Protein 4RCM (pdb70)

GO terms:
  GO:0005737 cytoplasm (C, IDA)
  GO:0003730 mRNA 3'-UTR binding (F, IDA)
  GO:1990247 N6-methyladenosine-containing RNA reader activity (F, IDA)
  GO:0043488 regulation of mRNA stability (P, IMP)

CATH classification: 3.10.590.10

Radius of gyration: 20.25 Å; Cα contacts (8 Å, |Δi|>4): 638; chains: 2; bounding box: 44×51×63 Å

B-factor: mean 19.72, std 9.47, range [2.0, 66.6]

Foldseek 3Di:
DAPWFFDPDDDADDLAWEWEAEDQDPQVVVVCAVQQKDWAAPVLLVLVQVSVVVDDDPHWYKYQYAYPPVRWRFFMKTFDFHFDPDDPLVSDDVSNRTDGMGGIHTNTGWTDDVVVQQPDFAVVVVRGTPSPDDHGHIHDPVSVVVVVVVRNDPDPPIHGPVDD/DWFADPDDDADPLAWEWEAEAQDPQQVVVCAVQQKDWDAPVLLVVVQVSVVPDDDPHWYKYFYAYPPVLWRFFMKTFDFHFDPPDDLVSDDVSVRTDGMGGIHTRTGFTDDPVVQQPLFAVVVVRGTPSPDDHGHIGDPVSVVVVSVVSNDDPGGGPVD

Organism: Saccharomyces cerevisiae (strain ATCC 204508 / S288c) (NCBI:txid559292)

Sequence (323 aa):
GSAAIIPPWLNIPENSRFFVIKSSSLKHVKRSFYNGIWSSTHHFGNKRLSEAYKKLNNSGAKVFLFFSINNTSGRFCGVAEMVSDLKMDLDTSIWEDEQKYGKAFKVRWVIVRDINNRSLKRFLIPSNEMKPITHSRDTQEIPYSSIGISSIINLFKTQDSDIFSFLDEAAAIIPPWLNIPEENSRFFVIKSSSLKHVKRSFYNGIWSSSTHFGNKRRLSEAYKKLNSGAKVFLFFSSINNTSGRFCGVAEMVSDLKMDLDTSIWEDEQKYGKAFKVRWVIVRDINNRSLKRFLIPSNEMMKPITHSRDTQEIPYSIGISSIINLFKTQDIFSFLD

Nearest PDB structures (foldseek):
  4rcm-assembly2_B  TM=1.006E+00  e=1.050E-35  Saccharomyces cerevisiae S288C
  4rcm-assembly1_A  TM=1.002E+00  e=7.332E-34  Saccharomyces cerevisiae S288C
  4u8t-assembly6_F  TM=9.703E-01  e=2.608E-24  Zygosaccharomyces rouxii CBS 732
  4u8t-assembly4_D  TM=9.132E-01  e=1.940E-25  Zygosaccharomyces rouxii CBS 732
  7ywb-assembly1_A  TM=9.480E-01  e=9.077E-17  Homo sapiens

InterPro domains:
  IPR007275 YTH domain [PF04146] (155-291)
  IPR007275 YTH domain [PS50882] (155-290)
  IPR007275 YTH domain [cd21134] (156-290)
  IPR045168 YTH domain containing protein [PTHR12357] (85-302)

Solvent-accessible surface area: 15025 Å² total

Secondary structure (P-SEA, 3-state):
cccbbbbcbbbbcccbbbbbbbbccaaaaaaaaaaccccccaaaaaaaaaaaaacccccccccccccccccccccccccccccccccccccccccccccbbbbbbbccbbbbbcccccccccccccccccccccccccccaaaaaaaaaaaacccccccccccc/cbbbbcbbbbcccbbbbbbbbccaaaaaaaaacccccccaaaaaaaaaaaaacccccccccccccccccccccccccccccccccccccccccccccbbbbbbbccccccccccccccccccccccccccccccccccaaaaaaaaaaaaccccccccc

Structure (mmCIF, N/CA/C/O backbone):
data_4RCM
#
_entry.id   4RCM
#
_cell.length_a   41.430
_cell.length_b   57.171
_cell.length_c   66.725
_cell.angle_alpha   90.00
_cell.angle_beta   103.08
_cell.angle_gamma   90.00
#
_symmetry.space_group_name_H-M   'P 1 21 1'
#
loop_
_entity.id
_entity.type
_entity.pdbx_description
1 polymer 'Methylated RNA-binding protein 1'
2 polymer "RNA (5'-R(*UP*G)-D(*(6MZ)P*CP*U)-3')"
3 non-polymer 'UNKNOWN ATOM OR ION'
4 water water
#
loop_
_atom_site.group_PDB
_atom_site.id
_atom_site.type_symbol
_atom_site.label_atom_id
_atom_site.label_alt_id
_atom_site.label_comp_id
_atom_site.label_asym_id
_atom_site.label_entity_id
_atom_site.label_seq_id
_atom_site.pdbx_PDB_ins_code
_atom_site.Cartn_x
_atom_site.Cartn_y
_atom_site.Cartn_z
_atom_site.occupancy
_atom_site.B_iso_or_equiv
_atom_site.auth_seq_id
_atom_site.auth_comp_id
_atom_site.auth_asym_id
_atom_site.auth_atom_id
_atom_site.pdbx_PDB_model_num
ATOM 1 N N . GLY A 1 1 ? -8.200 -56.812 45.528 1.00 39.21 140 GLY A N 1
ATOM 2 C CA . GLY A 1 1 ? -8.570 -56.115 46.806 1.00 37.56 140 GLY A CA 1
ATOM 3 C C . GLY A 1 1 ? -7.347 -55.649 47.592 1.00 34.68 140 GLY A C 1
ATOM 4 O O . GLY A 1 1 ? -6.785 -54.589 47.327 1.00 28.71 140 GLY A O 1
ATOM 5 N N . SER A 1 2 ? -6.925 -56.465 48.547 1.00 31.38 141 SER A N 1
ATOM 6 C CA . SER A 1 2 ? -5.857 -56.080 49.494 1.00 29.39 141 SER A CA 1
ATOM 7 C C . SER A 1 2 ? -4.464 -56.069 48.845 1.00 27.89 141 SER A C 1
ATOM 8 O O . SER A 1 2 ? -4.152 -56.921 47.994 1.00 23.13 141 SER A O 1
ATOM 11 N N . ALA A 1 3 ? -3.637 -55.106 49.259 1.00 22.78 142 ALA A N 1
ATOM 12 C CA . ALA A 1 3 ? -2.291 -55.004 48.781 1.00 22.21 142 ALA A CA 1
ATOM 13 C C . ALA A 1 3 ? -1.314 -55.648 49.770 1.00 18.69 142 ALA A C 1
ATOM 14 O O . ALA A 1 3 ? -0.138 -55.597 49.571 1.00 17.87 142 ALA A O 1
ATOM 16 N N . ALA A 1 4 ? -1.818 -56.242 50.830 1.00 16.38 143 ALA A N 1
ATOM 17 C CA . ALA A 1 4 ? -0.978 -56.809 51.868 1.00 16.80 143 ALA A CA 1
ATOM 18 C C . ALA A 1 4 ? -0.135 -57.973 51.326 1.00 15.40 143 ALA A C 1
ATOM 19 O O . ALA A 1 4 ? -0.538 -58.664 50.379 1.00 14.88 143 ALA A O 1
ATOM 21 N N . ILE A 1 5 ? 1.049 -58.195 51.898 1.00 14.90 144 ILE A N 1
ATOM 22 C CA . ILE A 1 5 ? 1.902 -59.308 51.440 1.00 13.62 144 ILE A CA 1
ATOM 23 C C . ILE A 1 5 ? 2.063 -60.307 52.575 1.00 14.51 144 ILE A C 1
ATOM 24 O O . ILE A 1 5 ? 2.558 -59.965 53.615 1.00 14.48 144 ILE A O 1
ATOM 29 N N . ILE A 1 6 ? 1.593 -61.524 52.367 1.00 13.74 145 ILE A N 1
ATOM 30 C CA . ILE A 1 6 ? 1.824 -62.632 53.270 1.00 14.62 145 ILE A CA 1
ATOM 31 C C . ILE A 1 6 ? 2.276 -63.806 52.423 1.00 15.40 145 ILE A C 1
ATOM 32 O O . ILE A 1 6 ? 1.569 -64.226 51.468 1.00 11.66 145 ILE A O 1
ATOM 37 N N . PRO A 1 7 ? 3.459 -64.329 52.707 1.00 14.33 146 PRO A N 1
ATOM 38 C CA . PRO A 1 7 ? 3.960 -65.387 51.849 1.00 15.90 146 PRO A CA 1
ATOM 39 C C . PRO A 1 7 ? 3.323 -66.734 52.190 1.00 16.92 146 PRO A C 1
ATOM 40 O O . PRO A 1 7 ? 2.910 -66.940 53.329 1.00 16.60 146 PRO A O 1
ATOM 44 N N . PRO A 1 8 ? 3.233 -67.630 51.196 1.00 21.44 147 PRO A N 1
ATOM 45 C CA . PRO A 1 8 ? 2.620 -68.917 51.414 1.00 21.71 147 PRO A CA 1
ATOM 46 C C . PRO A 1 8 ? 3.495 -69.833 52.267 1.00 22.48 147 PRO A C 1
ATOM 47 O O . PRO A 1 8 ? 2.963 -70.700 52.944 1.00 25.89 147 PRO A O 1
ATOM 51 N N . TRP A 1 9 ? 4.816 -69.620 52.257 1.00 19.39 148 TRP A N 1
ATOM 52 C CA . TRP A 1 9 ? 5.746 -70.405 53.071 1.00 17.22 148 TRP A CA 1
ATOM 53 C C . TRP A 1 9 ? 6.774 -69.467 53.707 1.00 16.17 148 TRP A C 1
ATOM 54 O O . TRP A 1 9 ? 7.300 -68.609 53.045 1.00 15.56 148 TRP A O 1
ATOM 65 N N . LEU A 1 10 ? 7.038 -69.641 54.996 1.00 14.61 149 LEU A N 1
ATOM 66 C CA . LEU A 1 10 ? 8.110 -68.934 55.684 1.00 14.15 149 LEU A CA 1
ATOM 67 C C . LEU A 1 10 ? 8.558 -69.817 56.834 1.00 13.36 149 LEU A C 1
ATOM 68 O O . LEU A 1 10 ? 7.767 -70.154 57.686 1.00 11.68 149 LEU A O 1
ATOM 73 N N . ASN A 1 11 ? 9.823 -70.241 56.816 1.00 11.92 150 ASN A N 1
ATOM 74 C CA . ASN A 1 11 ? 10.374 -71.097 57.833 1.00 12.36 150 ASN A CA 1
ATOM 75 C C . ASN A 1 11 ? 11.488 -70.390 58.512 1.00 12.43 150 ASN A C 1
ATOM 76 O O . ASN A 1 11 ? 12.359 -69.875 57.833 1.00 10.76 150 ASN A O 1
ATOM 81 N N . ILE A 1 12 ? 11.464 -70.376 59.851 1.00 13.07 151 ILE A N 1
ATOM 82 C CA . ILE A 1 12 ? 12.467 -69.714 60.644 1.00 13.25 151 ILE A CA 1
ATOM 83 C C . ILE A 1 12 ? 13.054 -70.723 61.637 1.00 14.20 151 ILE A C 1
ATOM 84 O O . ILE A 1 12 ? 12.413 -71.055 62.664 1.00 12.23 151 ILE A O 1
ATOM 89 N N . PRO A 1 13 ? 14.290 -71.201 61.345 1.00 14.82 152 PRO A N 1
ATOM 90 C CA . PRO A 1 13 ? 14.969 -72.224 62.113 1.00 14.08 152 PRO A CA 1
ATOM 91 C C . PRO A 1 13 ? 15.622 -71.797 63.413 1.00 14.84 152 PRO A C 1
ATOM 92 O O . PRO A 1 13 ? 15.787 -70.578 63.728 1.00 13.48 152 PRO A O 1
ATOM 96 N N . GLU A 1 14 ? 15.965 -72.839 64.158 1.00 13.55 153 GLU A N 1
ATOM 97 C CA . GLU A 1 14 ? 16.492 -72.747 65.483 1.00 15.78 153 GLU A CA 1
ATOM 98 C C . GLU A 1 14 ? 17.694 -71.844 65.366 1.00 13.84 153 GLU A C 1
ATOM 99 O O . GLU A 1 14 ? 18.358 -71.828 64.324 1.00 12.12 153 GLU A O 1
ATOM 105 N N . ASN A 1 15 ? 17.887 -71.042 66.400 1.00 13.59 154 ASN A N 1
ATOM 106 C CA . ASN A 1 15 ? 19.001 -70.113 66.527 1.00 14.46 154 ASN A CA 1
ATOM 107 C C . ASN A 1 15 ? 18.829 -68.830 65.715 1.00 13.14 154 ASN A C 1
ATOM 108 O O . ASN A 1 15 ? 19.700 -67.983 65.731 1.00 13.51 154 ASN A O 1
ATOM 113 N N . SER A 1 16 ? 17.714 -68.688 64.994 1.00 12.22 155 SER A N 1
ATOM 114 C CA . SER A 1 16 ? 17.345 -67.398 64.390 1.00 12.92 155 SER A CA 1
ATOM 115 C C . SER A 1 16 ? 17.041 -66.359 65.465 1.00 13.46 155 SER A C 1
ATOM 116 O O . SER A 1 16 ? 16.732 -66.736 66.579 1.00 14.44 155 SER A O 1
ATOM 119 N N . ARG A 1 17 ? 17.104 -65.066 65.095 1.00 12.74 156 ARG A N 1
ATOM 120 C CA . ARG A 1 17 ? 17.065 -63.958 66.042 1.00 11.91 156 ARG A CA 1
ATOM 121 C C . ARG A 1 17 ? 16.093 -62.893 65.580 1.00 11.99 156 ARG A C 1
ATOM 122 O O . ARG A 1 17 ? 15.918 -62.728 64.384 1.00 11.12 156 ARG A O 1
ATOM 130 N N . PHE A 1 18 ? 15.386 -62.281 66.542 1.00 11.07 157 PHE A N 1
ATOM 131 C CA . PHE A 1 18 ? 14.316 -61.301 66.277 1.00 10.48 157 PHE A CA 1
ATOM 132 C C . PHE A 1 18 ? 14.621 -60.002 67.000 1.00 10.38 157 PHE A C 1
ATOM 133 O O . PHE A 1 18 ? 14.869 -60.011 68.210 1.00 9.27 157 PHE A O 1
ATOM 141 N N . PHE A 1 19 ? 14.510 -58.884 66.283 1.00 9.87 158 PHE A N 1
ATOM 142 C CA . PHE A 1 19 ? 14.670 -57.553 66.869 1.00 11.11 158 PHE A CA 1
ATOM 143 C C . PHE A 1 19 ? 13.570 -56.650 66.422 1.00 11.18 158 PHE A C 1
ATOM 144 O O . PHE A 1 19 ? 13.062 -56.791 65.302 1.00 12.78 158 PHE A O 1
ATOM 152 N N . VAL A 1 20 ? 13.219 -55.695 67.275 1.00 12.95 159 VAL A N 1
ATOM 153 C CA . VAL A 1 20 ? 12.282 -54.641 66.896 1.00 12.43 159 VAL A CA 1
ATOM 154 C C . VAL A 1 20 ? 13.061 -53.528 66.195 1.00 13.26 159 VAL A C 1
ATOM 155 O O . VAL A 1 20 ? 14.189 -53.244 66.578 1.00 14.25 159 VAL A O 1
ATOM 159 N N . ILE A 1 21 ? 12.422 -52.895 65.201 1.00 12.18 160 ILE A N 1
ATOM 160 C CA . ILE A 1 21 ? 12.974 -51.668 64.525 1.00 12.95 160 ILE A CA 1
ATOM 161 C C . ILE A 1 21 ? 11.949 -50.577 64.795 1.00 12.50 160 ILE A C 1
ATOM 162 O O . ILE A 1 21 ? 10.749 -50.780 64.538 1.00 11.06 160 ILE A O 1
ATOM 167 N N . LYS A 1 22 ? 12.401 -49.439 65.355 1.00 12.53 161 LYS A N 1
ATOM 168 C CA . LYS A 1 22 ? 11.469 -48.292 65.564 1.00 14.73 161 LYS A CA 1
ATOM 169 C C . LYS A 1 22 ? 11.921 -47.218 64.603 1.00 13.91 161 LYS A C 1
ATOM 170 O O . LYS A 1 22 ? 13.107 -46.777 64.624 1.00 11.79 161 LYS A O 1
ATOM 176 N N . SER A 1 23 ? 11.038 -46.885 63.698 1.00 10.78 162 SER A N 1
ATOM 177 C CA . SER A 1 23 ? 11.301 -45.837 62.716 1.00 13.45 162 SER A CA 1
ATOM 178 C C . SER A 1 23 ? 10.614 -44.547 63.133 1.00 13.46 162 SER A C 1
ATOM 179 O O . SER A 1 23 ? 9.451 -44.577 63.607 1.00 15.89 162 SER A O 1
ATOM 182 N N . SER A 1 24 ? 11.299 -43.430 62.913 1.00 15.17 163 SER A N 1
ATOM 183 C CA . SER A 1 24 ? 10.717 -42.081 63.0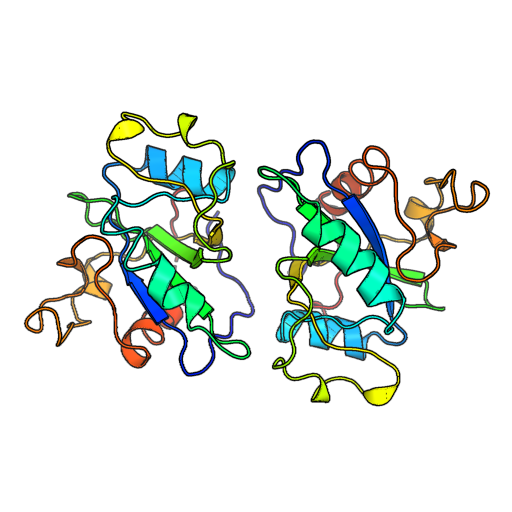83 1.00 15.33 163 SER A CA 1
ATOM 184 C C . SER A 1 24 ? 9.573 -41.709 62.104 1.00 14.76 163 SER A C 1
ATOM 185 O O . SER A 1 24 ? 8.822 -40.769 62.405 1.00 12.40 163 SER A O 1
ATOM 188 N N . SER A 1 25 ? 9.411 -42.448 60.980 1.00 12.81 164 SER A N 1
ATOM 189 C CA . SER A 1 25 ? 8.463 -42.092 59.942 1.00 14.12 164 SER A CA 1
ATOM 190 C C . SER A 1 25 ? 7.894 -43.264 59.120 1.00 14.88 164 SER A C 1
ATOM 191 O O . SER A 1 25 ? 8.592 -44.216 58.768 1.00 13.10 164 SER A O 1
ATOM 194 N N . LEU A 1 26 ? 6.617 -43.152 58.770 1.00 14.16 165 LEU A N 1
ATOM 195 C CA . LEU A 1 26 ? 6.053 -43.995 57.743 1.00 14.73 165 LEU A CA 1
ATOM 196 C C . LEU A 1 26 ? 6.858 -43.869 56.415 1.00 18.91 165 LEU A C 1
ATOM 197 O O . LEU A 1 26 ? 7.177 -44.906 55.785 1.00 18.72 165 LEU A O 1
ATOM 202 N N . LYS A 1 27 ? 7.248 -42.630 56.037 1.00 17.29 166 LYS A N 1
ATOM 203 C CA . LYS A 1 27 ? 8.168 -42.361 54.932 1.00 17.29 166 LYS A CA 1
ATOM 204 C C . LYS A 1 27 ? 9.342 -43.344 54.853 1.00 14.62 166 LYS A C 1
ATOM 205 O O . LYS A 1 27 ? 9.479 -44.012 53.844 1.00 12.11 166 LYS A O 1
ATOM 207 N N . HIS A 1 28 ? 10.194 -43.396 55.890 1.00 14.01 167 HIS A N 1
ATOM 208 C CA . HIS A 1 28 ? 11.355 -44.270 55.890 1.00 14.57 167 HIS A CA 1
ATOM 209 C C . HIS A 1 28 ? 11.014 -45.759 55.787 1.00 13.12 167 HIS A C 1
ATOM 210 O O . HIS A 1 28 ? 11.761 -46.471 55.183 1.00 11.02 167 HIS A O 1
ATOM 217 N N . VAL A 1 29 ? 9.899 -46.223 56.374 1.00 10.88 168 VAL A N 1
ATOM 218 C CA . VAL A 1 29 ? 9.500 -47.613 56.177 1.00 11.88 168 VAL A CA 1
ATOM 219 C C . VAL A 1 29 ? 9.220 -47.931 54.666 1.00 11.70 168 VAL A C 1
ATOM 220 O O . VAL A 1 29 ? 9.652 -48.987 54.115 1.00 9.21 168 VAL A O 1
ATOM 224 N N . LYS A 1 30 ? 8.430 -47.073 54.045 1.00 12.31 169 LYS A N 1
ATOM 225 C CA . LYS A 1 30 ? 8.108 -47.229 52.635 1.00 13.27 169 LYS A CA 1
ATOM 226 C C . LYS A 1 30 ? 9.344 -47.272 51.758 1.00 13.23 169 LYS A C 1
ATOM 227 O O . LYS A 1 30 ? 9.455 -48.149 50.864 1.00 11.61 169 LYS A O 1
ATOM 233 N N . ARG A 1 31 ? 10.259 -46.346 52.014 1.00 13.18 170 ARG A N 1
ATOM 234 C CA . ARG A 1 31 ? 11.499 -46.292 51.306 1.00 14.07 170 ARG A CA 1
ATOM 235 C C . ARG A 1 31 ? 12.350 -47.502 51.494 1.00 14.71 170 ARG A C 1
ATOM 236 O O . ARG A 1 31 ? 13.053 -47.883 50.566 1.00 15.87 170 ARG A O 1
ATOM 244 N N . SER A 1 32 ? 12.337 -48.081 52.701 1.00 14.31 171 SER A N 1
ATOM 245 C CA . SER A 1 32 ? 12.963 -49.363 52.966 1.00 12.19 171 SER A CA 1
ATOM 246 C C . SER A 1 32 ? 12.326 -50.454 52.118 1.00 10.28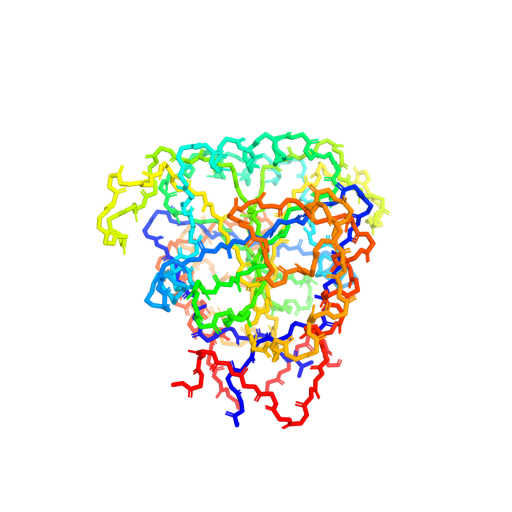 171 SER A C 1
ATOM 247 O O . SER A 1 32 ? 12.986 -51.305 51.569 1.00 10.00 171 SER A O 1
ATOM 250 N N . PHE A 1 33 ? 11.030 -50.431 52.009 1.00 10.27 172 PHE A N 1
ATOM 251 C CA . PHE A 1 33 ? 10.373 -51.461 51.261 1.00 10.41 172 PHE A CA 1
ATOM 252 C C . PHE A 1 33 ? 10.746 -51.422 49.786 1.00 10.66 172 PHE A C 1
ATOM 253 O O . PHE A 1 33 ? 10.995 -52.462 49.191 1.00 11.88 172 PHE A O 1
ATOM 261 N N . TYR A 1 34 ? 10.821 -50.232 49.200 1.00 12.16 173 TYR A N 1
ATOM 262 C CA . TYR A 1 34 ? 11.030 -50.089 47.740 1.00 11.83 173 TYR A CA 1
ATOM 263 C C . TYR A 1 34 ? 12.523 -50.176 47.375 1.00 12.49 173 TYR A C 1
ATOM 264 O O . TYR A 1 34 ? 12.846 -50.613 46.257 1.00 13.20 173 TYR A O 1
ATOM 273 N N . ASN A 1 35 ? 13.411 -49.824 48.301 1.00 10.33 174 ASN A N 1
ATOM 274 C CA . ASN A 1 35 ? 14.846 -49.931 48.041 1.00 10.62 174 ASN A CA 1
ATOM 275 C C . ASN A 1 35 ? 15.580 -51.167 48.592 1.00 10.43 174 ASN A C 1
ATOM 276 O O . ASN A 1 35 ? 16.782 -51.432 48.235 1.00 9.04 174 ASN A O 1
ATOM 281 N N . GLY A 1 36 ? 14.946 -51.843 49.534 1.00 8.65 175 GLY A N 1
ATOM 282 C CA . GLY A 1 36 ? 15.448 -53.043 50.109 1.00 8.51 175 GLY A CA 1
ATOM 283 C C . GLY A 1 36 ? 16.670 -52.830 50.988 1.00 9.44 175 GLY A C 1
ATOM 284 O O . GLY A 1 36 ? 17.525 -53.721 51.067 1.00 9.68 175 GLY A O 1
ATOM 285 N N . ILE A 1 37 ? 16.756 -51.668 51.657 1.00 8.88 176 ILE A N 1
ATOM 286 C CA . ILE A 1 37 ? 17.758 -51.468 52.678 1.00 8.64 176 ILE A CA 1
ATOM 287 C C . ILE A 1 37 ? 17.183 -50.872 53.960 1.00 9.26 176 ILE A C 1
ATOM 288 O O . ILE A 1 37 ? 16.038 -50.417 54.001 1.00 10.12 176 ILE A O 1
ATOM 293 N N . TRP A 1 38 ? 18.004 -50.925 55.010 1.00 8.92 177 TRP A N 1
ATOM 294 C CA . TRP A 1 38 ? 17.741 -50.246 56.255 1.00 10.14 177 TRP A CA 1
ATOM 295 C C . TRP A 1 38 ? 19.050 -49.822 56.880 1.00 11.38 177 TRP A C 1
ATOM 296 O O . TRP A 1 38 ? 20.124 -50.395 56.592 1.00 9.49 177 TRP A O 1
ATOM 307 N N . SER A 1 39 ? 18.969 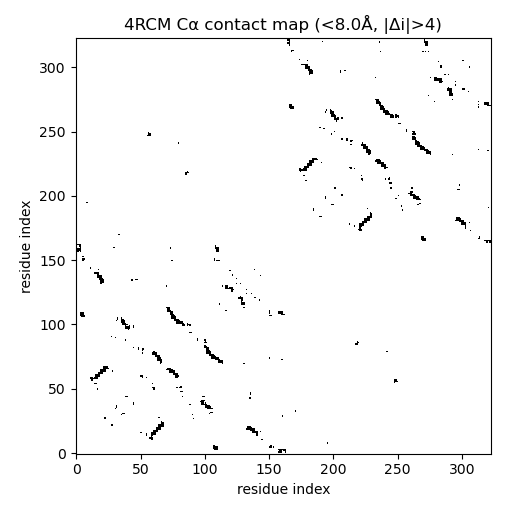-48.741 57.651 1.00 14.01 178 SER A N 1
ATOM 308 C CA . SER A 1 39 ? 20.089 -48.237 58.475 1.00 15.14 178 SER A CA 1
ATOM 309 C C . SER A 1 39 ? 19.516 -47.937 59.847 1.00 13.83 178 SER A C 1
ATOM 310 O O . SER A 1 39 ? 18.457 -47.274 59.955 1.00 14.37 178 SER A O 1
ATOM 313 N N . SER A 1 40 ? 20.171 -48.438 60.884 1.00 14.92 179 SER A N 1
ATOM 314 C CA . SER A 1 40 ? 19.857 -48.041 62.292 1.00 14.28 179 SER A CA 1
ATOM 315 C C . SER A 1 40 ? 20.877 -46.968 62.638 1.00 16.11 179 SER A C 1
ATOM 316 O O . SER A 1 40 ? 21.451 -46.380 61.733 1.00 13.52 179 SER A O 1
ATOM 319 N N . THR A 1 41 ? 21.061 -46.691 63.935 1.00 16.06 180 THR A N 1
ATOM 320 C CA . THR A 1 41 ? 22.099 -45.789 64.418 1.00 17.92 180 THR A CA 1
ATOM 321 C C . THR A 1 41 ? 23.391 -46.549 64.323 1.00 17.63 180 THR A C 1
ATOM 322 O O . THR A 1 41 ? 23.363 -47.749 64.029 1.00 15.67 180 THR A O 1
ATOM 326 N N . HIS A 1 42 ? 24.543 -45.894 64.501 1.00 18.48 181 HIS A N 1
ATOM 327 C CA A HIS A 1 42 ? 25.811 -46.627 64.561 0.50 19.66 181 HIS A CA 1
ATOM 328 C CA B HIS A 1 42 ? 25.816 -46.636 64.541 0.50 18.26 181 HIS A CA 1
ATOM 329 C C . HIS A 1 42 ? 25.704 -47.789 65.562 1.00 17.72 181 HIS A C 1
ATOM 330 O O . HIS A 1 42 ? 26.127 -48.922 65.295 1.00 15.96 181 HIS A O 1
ATOM 343 N N . PHE A 1 43 ? 25.120 -47.503 66.723 1.00 18.43 182 PHE A N 1
ATOM 344 C CA . PHE A 1 43 ? 25.029 -48.489 67.802 1.00 19.05 182 PHE A CA 1
ATOM 345 C C . PHE A 1 43 ? 24.009 -49.575 67.533 1.00 18.62 182 PHE A C 1
ATOM 346 O O . PHE A 1 43 ? 24.261 -50.746 67.828 1.00 17.06 182 PHE A O 1
ATOM 354 N N . GLY A 1 44 ? 22.842 -49.205 67.026 1.00 18.00 183 GLY A N 1
ATOM 355 C CA . GLY A 1 44 ? 21.868 -50.233 66.586 1.00 18.86 183 GLY A CA 1
ATOM 356 C C . GLY A 1 44 ? 22.463 -51.158 65.501 1.00 18.72 183 GLY A C 1
ATOM 357 O O . GLY A 1 44 ? 22.303 -52.374 65.557 1.00 18.64 183 GLY A O 1
ATOM 358 N N . ASN A 1 45 ? 23.152 -50.572 64.519 1.00 18.97 184 ASN A N 1
ATOM 359 C CA . ASN A 1 45 ? 23.780 -51.321 63.440 1.00 18.40 184 ASN A CA 1
ATOM 360 C C . ASN A 1 45 ? 24.825 -52.306 63.951 1.00 20.20 184 ASN A C 1
ATOM 361 O O . ASN A 1 45 ? 24.941 -53.429 63.442 1.00 17.97 184 ASN A O 1
ATOM 366 N N . LYS A 1 46 ? 25.618 -51.862 64.919 1.00 16.69 185 LYS A N 1
ATOM 367 C CA . LYS A 1 46 ? 26.566 -52.753 65.604 1.00 17.53 185 LYS A CA 1
ATOM 368 C C . LYS A 1 46 ? 25.908 -53.945 66.289 1.00 15.79 185 LYS A C 1
ATOM 369 O O . LYS A 1 46 ? 26.342 -55.074 66.128 1.00 17.08 185 LYS A O 1
ATOM 371 N N . ARG A 1 47 ? 24.839 -53.712 67.043 1.00 15.58 186 ARG A N 1
ATOM 372 C CA . ARG A 1 47 ? 24.086 -54.818 67.596 1.00 17.40 186 ARG A CA 1
ATOM 373 C C . ARG A 1 47 ? 23.578 -55.802 66.497 1.00 15.60 186 ARG A C 1
ATOM 374 O O . ARG A 1 47 ? 23.797 -56.984 66.601 1.00 15.90 186 ARG A O 1
ATOM 382 N N . LEU A 1 48 ? 22.919 -55.293 65.449 1.00 14.23 187 LEU A N 1
ATOM 383 C CA . LEU A 1 48 ? 22.402 -56.108 64.384 1.00 14.90 187 LEU A CA 1
ATOM 384 C C . LEU A 1 48 ? 23.496 -56.825 63.595 1.00 15.16 187 LEU A C 1
ATOM 385 O O . LEU A 1 48 ? 23.362 -57.997 63.263 1.00 16.70 187 LEU A O 1
ATOM 390 N N . SER A 1 49 ? 24.565 -56.122 63.304 1.00 15.05 188 SER A N 1
ATOM 391 C CA . SER A 1 49 ? 25.690 -56.691 62.592 1.00 15.08 188 SER A CA 1
ATOM 392 C C . SER A 1 49 ? 26.355 -57.823 63.372 1.00 17.01 188 SER A C 1
ATOM 393 O O . SER A 1 49 ? 26.724 -58.824 62.808 1.00 18.91 188 SER A O 1
ATOM 396 N N . GLU A 1 50 ? 26.503 -57.672 64.671 1.00 17.54 189 GLU A N 1
ATOM 397 C CA . GLU A 1 50 ? 27.118 -58.726 65.476 1.00 20.43 189 GLU A CA 1
ATOM 398 C C . GLU A 1 50 ? 26.225 -59.960 65.486 1.00 18.13 189 GLU A C 1
ATOM 399 O O . GLU A 1 50 ? 26.688 -61.060 65.371 1.00 18.27 189 GLU A O 1
ATOM 402 N N . ALA A 1 51 ? 24.919 -59.771 65.612 1.00 18.63 190 ALA A N 1
ATOM 403 C CA . ALA A 1 51 ? 23.999 -60.884 65.481 1.00 17.30 190 ALA A CA 1
ATOM 404 C C . ALA A 1 51 ? 24.074 -61.593 64.121 1.00 16.74 190 ALA A C 1
ATOM 405 O O . ALA A 1 51 ? 24.046 -62.827 64.055 1.00 17.49 190 ALA A O 1
ATOM 407 N N . TYR A 1 52 ? 24.069 -60.830 63.039 1.00 16.06 191 TYR A N 1
ATOM 408 C CA . TYR A 1 52 ? 24.123 -61.382 61.684 1.00 14.96 191 TYR A CA 1
ATOM 409 C C . TYR A 1 52 ? 25.409 -62.217 61.425 1.00 18.05 191 TYR A C 1
ATOM 410 O O . TYR A 1 52 ? 25.375 -63.346 60.891 1.00 19.20 191 TYR A O 1
ATOM 419 N N . LYS A 1 53 ? 26.525 -61.629 61.805 1.00 19.96 192 LYS A N 1
ATOM 420 C CA . LYS A 1 53 ? 27.843 -62.251 61.688 1.00 22.14 192 LYS A CA 1
ATOM 421 C C . LYS A 1 53 ? 27.923 -63.644 62.285 1.00 22.20 192 LYS A C 1
ATOM 422 O O . LYS A 1 53 ? 28.603 -64.495 61.767 1.00 22.28 192 LYS A O 1
ATOM 426 N N . LYS A 1 54 ? 27.282 -63.836 63.427 1.00 22.40 193 LYS A N 1
ATOM 427 C CA . LYS A 1 54 ? 27.434 -65.053 64.206 1.00 24.98 193 LYS A CA 1
ATOM 428 C C . LYS A 1 54 ? 26.420 -66.130 63.773 1.00 27.42 193 LYS A C 1
ATOM 429 O O . LYS A 1 54 ? 26.448 -67.248 64.287 1.00 27.25 193 LYS A O 1
ATOM 433 N N . LEU A 1 55 ? 25.510 -65.781 62.857 1.00 27.12 194 LEU A N 1
ATOM 434 C CA . LEU A 1 55 ? 24.586 -66.769 62.260 1.00 24.70 194 LEU A CA 1
ATOM 435 C C . LEU A 1 55 ? 25.369 -67.923 61.636 1.00 25.31 194 LEU A C 1
ATOM 436 O O . LEU A 1 55 ? 26.401 -67.722 60.952 1.00 22.01 194 LEU A O 1
ATOM 441 N N . ASN A 1 56 ? 24.870 -69.127 61.891 1.00 28.68 195 ASN A N 1
ATOM 442 C CA A ASN A 1 56 ? 25.474 -70.352 61.348 0.50 29.25 195 ASN A CA 1
ATOM 443 C CA B ASN A 1 56 ? 25.461 -70.379 61.397 0.50 29.26 195 ASN A CA 1
ATOM 444 C C . ASN A 1 56 ? 24.371 -71.175 60.702 1.00 29.31 195 ASN A C 1
ATOM 445 O O . ASN A 1 56 ? 23.204 -71.100 61.103 1.00 28.91 195 ASN A O 1
ATOM 454 N N . SER A 1 57 ? 24.754 -71.938 59.685 1.00 30.47 196 SER A N 1
ATOM 455 C CA . SER A 1 57 ? 23.866 -72.873 58.986 1.00 32.61 196 SER A CA 1
ATOM 456 C C . SER A 1 57 ? 22.781 -72.052 58.266 1.00 29.17 196 SER A C 1
ATOM 457 O O . SER A 1 57 ? 23.112 -71.147 57.496 1.00 33.75 196 SER A O 1
ATOM 460 N N . GLY A 1 58 ? 21.510 -72.339 58.499 1.00 25.77 197 GLY A N 1
ATOM 461 C CA . GLY A 1 58 ? 20.460 -71.557 57.885 1.00 22.81 197 GLY A CA 1
ATOM 462 C C . GLY A 1 58 ? 19.715 -70.681 58.891 1.00 21.28 197 GLY A C 1
ATOM 463 O O . GLY A 1 58 ? 18.532 -70.448 58.736 1.00 19.77 197 GLY A O 1
ATOM 464 N N . ALA A 1 59 ? 20.389 -70.230 59.939 1.00 16.41 198 ALA A N 1
ATOM 465 C CA . ALA A 1 59 ? 19.750 -69.340 60.917 1.00 15.27 198 ALA A CA 1
ATOM 466 C C . ALA A 1 59 ? 19.573 -67.965 60.279 1.00 15.02 198 ALA A C 1
ATOM 467 O O . ALA A 1 59 ? 20.399 -67.547 59.431 1.00 14.21 198 ALA A O 1
ATOM 469 N N . LYS A 1 60 ? 18.505 -67.278 60.675 1.00 12.13 199 LYS A N 1
ATOM 470 C CA . LYS A 1 60 ? 18.123 -65.966 60.104 1.00 12.69 199 LYS A CA 1
ATOM 471 C C . LYS A 1 60 ? 17.979 -64.835 61.165 1.00 12.17 199 LYS A C 1
ATOM 472 O O . LYS A 1 60 ? 17.848 -65.127 62.345 1.00 11.20 199 LYS A O 1
ATOM 478 N N . VAL A 1 61 ? 18.036 -63.560 60.709 1.00 12.56 200 VAL A N 1
ATOM 479 C CA . VAL A 1 61 ? 17.635 -62.364 61.504 1.00 11.43 200 VAL A CA 1
ATOM 480 C C . VAL A 1 61 ? 16.369 -61.737 60.887 1.00 11.20 200 VAL A C 1
ATOM 481 O O . VAL A 1 61 ? 16.342 -61.402 59.671 1.00 10.52 200 VAL A O 1
ATOM 485 N N . PHE A 1 62 ? 15.335 -61.629 61.713 1.00 9.50 201 PHE A N 1
ATOM 486 C CA . PHE A 1 62 ? 14.121 -60.899 61.356 1.00 10.11 201 PHE A CA 1
ATOM 487 C C . PHE A 1 62 ? 13.935 -59.640 62.186 1.00 8.15 201 PHE A C 1
ATOM 488 O O . PHE A 1 62 ? 14.338 -59.591 63.388 1.00 7.26 201 PHE A O 1
ATOM 496 N N . LEU A 1 63 ? 13.276 -58.659 61.550 1.00 7.97 202 LEU A N 1
ATOM 497 C CA . LEU A 1 63 ? 13.054 -57.307 62.096 1.00 7.02 202 LEU A CA 1
ATOM 498 C C . LEU A 1 63 ? 11.607 -57.003 62.096 1.00 7.24 202 LEU A C 1
ATOM 499 O O . LEU A 1 63 ? 11.023 -56.975 61.016 1.00 6.65 202 LEU A O 1
ATOM 504 N N . PHE A 1 64 ? 11.037 -56.792 63.269 1.00 6.90 203 PHE A N 1
ATOM 505 C CA . PHE A 1 64 ? 9.653 -56.309 63.348 1.00 8.20 203 PHE A CA 1
ATOM 506 C C . PHE A 1 64 ? 9.682 -54.770 63.233 1.00 8.15 203 PHE A C 1
ATOM 507 O O . PHE A 1 64 ? 10.100 -54.062 64.164 1.00 9.10 203 PHE A O 1
ATOM 515 N N . PHE A 1 65 ? 9.264 -54.256 62.095 1.00 9.03 204 PHE A N 1
ATOM 516 C CA . PHE A 1 65 ? 9.141 -52.800 61.914 1.00 9.62 204 PHE A CA 1
ATOM 517 C C . PHE A 1 65 ? 7.962 -52.119 62.602 1.00 11.55 204 PHE A C 1
ATOM 518 O O . PHE A 1 65 ? 6.785 -52.418 62.357 1.00 10.56 204 PHE A O 1
ATOM 526 N N . SER A 1 66 ? 8.303 -51.111 63.381 1.00 12.82 205 SER A N 1
ATOM 527 C CA . SER A 1 66 ? 7.299 -50.357 64.082 1.00 15.12 205 SER A CA 1
ATOM 528 C C . SER A 1 66 ? 7.578 -48.846 63.919 1.00 15.33 205 SER A C 1
ATOM 529 O O . SER A 1 66 ? 8.733 -48.438 63.775 1.00 12.78 205 SER A O 1
ATOM 532 N N . ILE A 1 67 ? 6.529 -48.027 63.937 1.00 13.33 206 ILE A N 1
ATOM 533 C CA . ILE A 1 67 ? 6.678 -46.538 63.888 1.00 13.64 206 ILE A CA 1
ATOM 534 C C . ILE A 1 67 ? 6.416 -45.945 65.293 1.00 13.83 206 ILE A C 1
ATOM 535 O O . ILE A 1 67 ? 5.316 -46.158 65.904 1.00 15.66 206 ILE A O 1
ATOM 540 N N . ASN A 1 68 ? 7.388 -45.198 65.783 1.00 13.03 207 ASN A N 1
ATOM 541 C CA A ASN A 1 68 ? 7.267 -44.525 67.072 0.50 12.17 207 ASN A CA 1
ATOM 542 C CA B ASN A 1 68 ? 7.290 -44.488 67.055 0.50 13.34 207 ASN A CA 1
ATOM 543 C C . ASN A 1 68 ? 6.026 -43.628 67.138 1.00 13.31 207 ASN A C 1
ATOM 544 O O . ASN A 1 68 ? 5.531 -43.112 66.098 1.00 10.60 207 ASN A O 1
ATOM 553 N N . THR A 1 69 ? 5.481 -43.516 68.364 1.00 12.04 208 THR A N 1
ATOM 554 C CA . THR A 1 69 ? 4.340 -42.693 68.708 1.00 10.85 208 THR A CA 1
ATOM 555 C C . THR A 1 69 ? 3.016 -43.192 68.183 1.00 12.58 208 THR A C 1
ATOM 556 O O . THR A 1 69 ? 2.086 -43.294 68.959 1.00 13.30 208 THR A O 1
ATOM 560 N N . SER A 1 70 ? 2.891 -43.456 66.879 1.00 12.56 209 SER A N 1
ATOM 561 C CA . SER A 1 70 ? 1.699 -44.163 66.379 1.00 13.70 209 SER A CA 1
ATOM 562 C C . SER A 1 70 ? 1.651 -45.583 66.980 1.00 13.70 209 SER A C 1
ATOM 563 O O . SER A 1 70 ? 0.607 -46.110 67.224 1.00 12.36 209 SER A O 1
ATOM 566 N N . GLY A 1 71 ? 2.824 -46.187 67.148 1.00 13.37 210 GLY A N 1
ATOM 567 C CA . GLY A 1 71 ? 2.936 -47.580 67.552 1.00 14.42 210 GLY A CA 1
ATOM 568 C C . GLY A 1 71 ? 2.404 -48.509 66.493 1.00 14.89 210 GLY A C 1
ATOM 569 O O . GLY A 1 71 ? 1.939 -49.608 66.799 1.00 14.78 210 GLY A O 1
ATOM 570 N N . ARG A 1 72 ? 2.450 -48.078 65.235 1.00 15.34 211 ARG A N 1
ATOM 571 C CA . ARG A 1 72 ? 2.037 -48.931 64.155 1.00 16.30 211 ARG A CA 1
ATOM 572 C C . ARG A 1 72 ? 3.072 -50.037 63.956 1.00 16.68 211 ARG A C 1
ATOM 573 O O . ARG A 1 72 ? 4.256 -49.742 63.774 1.00 20.55 211 ARG A O 1
ATOM 581 N N . PHE A 1 73 ? 2.666 -51.299 64.032 1.00 15.38 212 PHE A N 1
ATOM 582 C CA . PHE A 1 73 ? 3.581 -52.408 63.694 1.00 17.16 212 PHE A CA 1
ATOM 583 C C . PHE A 1 73 ? 3.189 -52.735 62.292 1.00 17.55 212 PHE A C 1
ATOM 584 O O . PHE A 1 73 ? 2.069 -53.163 62.089 1.00 15.75 212 PHE A O 1
ATOM 592 N N . CYS A 1 74 ? 4.070 -52.477 61.317 1.00 13.70 213 CYS A N 1
ATOM 593 C CA . CYS A 1 74 ? 3.634 -52.551 59.916 1.00 13.99 213 CYS A CA 1
ATOM 594 C C . CYS A 1 74 ? 4.254 -53.640 58.952 1.00 10.88 213 CYS A C 1
ATOM 595 O O . CYS A 1 74 ? 3.898 -53.705 57.776 1.00 8.93 213 CYS A O 1
ATOM 598 N N . GLY A 1 75 ? 5.126 -54.496 59.465 1.00 8.89 214 GLY A N 1
ATOM 599 C CA . GLY A 1 75 ? 5.500 -55.694 58.725 1.00 7.73 214 GLY A CA 1
ATOM 600 C C . GLY A 1 75 ? 6.825 -56.239 59.213 1.00 6.89 214 GLY A C 1
ATOM 601 O O . GLY A 1 75 ? 7.333 -55.808 60.228 1.00 5.93 214 GLY A O 1
ATOM 602 N N . VAL A 1 76 ? 7.309 -57.241 58.500 1.00 6.58 215 VAL A N 1
ATOM 603 C CA . VAL A 1 76 ? 8.519 -57.998 58.950 1.00 6.06 215 VAL A CA 1
ATOM 604 C C . VAL A 1 76 ? 9.506 -58.054 57.816 1.00 5.75 215 VAL A C 1
ATOM 605 O O . VAL A 1 76 ? 9.163 -58.383 56.725 1.00 5.14 215 VAL A O 1
ATOM 609 N N . ALA A 1 77 ? 10.772 -57.782 58.090 1.00 6.50 216 ALA A N 1
ATOM 610 C CA . ALA A 1 77 ? 11.784 -57.904 57.075 1.00 7.08 216 ALA A CA 1
ATOM 611 C C . ALA A 1 77 ? 12.891 -58.787 57.611 1.00 7.42 216 ALA A C 1
ATOM 612 O O . ALA A 1 77 ? 13.105 -58.884 58.861 1.00 6.53 216 ALA A O 1
ATOM 614 N N . GLU A 1 78 ? 13.554 -59.446 56.679 1.00 7.17 217 GLU A N 1
ATOM 615 C CA . GLU A 1 78 ? 14.692 -60.278 57.023 1.00 8.40 217 GLU A CA 1
ATOM 616 C C . GLU A 1 78 ? 15.882 -59.474 56.675 1.00 7.96 217 GLU A C 1
ATOM 617 O O . GLU A 1 78 ? 15.878 -58.857 55.607 1.00 7.41 217 GLU A O 1
ATOM 623 N N . MET A 1 79 ? 16.906 -59.491 57.553 1.00 8.89 218 MET A N 1
ATOM 624 C CA . MET A 1 79 ? 18.230 -58.940 57.285 1.00 10.03 218 MET A CA 1
ATOM 625 C C . MET A 1 79 ? 19.032 -59.943 56.440 1.00 10.87 218 MET A C 1
ATOM 626 O O . MET A 1 79 ? 19.234 -61.099 56.853 1.00 10.89 218 MET A O 1
ATOM 631 N N . VAL A 1 80 ? 19.491 -59.522 55.262 1.00 10.78 219 VAL A N 1
ATOM 632 C CA . VAL A 1 80 ? 20.039 -60.461 54.293 1.00 11.39 219 VAL A CA 1
ATOM 633 C C . VAL A 1 80 ? 21.441 -60.058 53.860 1.00 11.49 219 VAL A C 1
ATOM 634 O O . VAL A 1 80 ? 21.981 -60.593 52.911 1.00 14.27 219 VAL A O 1
ATOM 638 N N . SER A 1 81 ? 22.025 -59.114 54.562 1.00 11.54 220 SER A N 1
ATOM 639 C CA . SER A 1 81 ? 23.451 -58.796 54.412 1.00 11.55 220 SER A CA 1
ATOM 640 C C . SER A 1 81 ? 23.947 -58.131 55.685 1.00 13.50 220 SER A C 1
ATOM 641 O O . SER A 1 81 ? 23.134 -57.677 56.542 1.00 12.67 220 SER A O 1
ATOM 644 N N . ASP A 1 82 ? 25.271 -58.049 55.805 1.00 12.91 221 ASP A N 1
ATOM 645 C CA . ASP A 1 82 ? 25.899 -57.228 56.814 1.00 14.69 221 ASP A CA 1
ATOM 646 C C . ASP A 1 82 ? 26.011 -55.769 56.304 1.00 14.71 221 ASP A C 1
ATOM 647 O O . ASP A 1 82 ? 25.509 -55.424 55.210 1.00 13.79 221 ASP A O 1
ATOM 652 N N . LEU A 1 83 ? 26.671 -54.925 57.105 1.00 14.61 222 LEU A N 1
ATOM 653 C CA . LEU A 1 83 ? 26.734 -53.486 56.896 1.00 15.64 222 LEU A CA 1
ATOM 654 C C . LEU A 1 83 ? 27.572 -53.276 55.666 1.00 19.17 222 LEU A C 1
ATOM 655 O O . LEU A 1 83 ? 28.604 -53.943 55.522 1.00 21.03 222 LEU A O 1
ATOM 660 N N . LYS A 1 84 ? 27.136 -52.378 54.785 1.00 22.56 223 LYS A N 1
ATOM 661 C CA . LYS A 1 84 ? 27.849 -52.118 53.524 1.00 23.89 223 LYS A CA 1
ATOM 662 C C . LYS A 1 84 ? 28.353 -50.694 53.443 1.00 24.16 223 LYS A C 1
ATOM 663 O O . LYS A 1 84 ? 27.713 -49.776 53.915 1.00 26.19 223 LYS A O 1
ATOM 669 N N . MET A 1 85 ? 29.507 -50.511 52.816 1.00 27.02 224 MET A N 1
ATOM 670 C CA . MET A 1 85 ? 30.041 -49.173 52.671 1.00 29.38 224 MET A CA 1
ATOM 671 C C . MET A 1 85 ? 29.331 -48.433 51.539 1.00 30.17 224 MET A C 1
ATOM 672 O O . MET A 1 85 ? 29.237 -47.202 51.594 1.00 28.89 224 MET A O 1
ATOM 674 N N . ASP A 1 86 ? 28.806 -49.166 50.533 1.00 26.90 225 ASP A N 1
ATOM 675 C CA . ASP A 1 86 ? 28.454 -48.558 49.227 1.00 24.14 225 ASP A CA 1
ATOM 676 C C . ASP A 1 86 ? 26.970 -48.585 48.801 1.00 25.63 225 ASP A C 1
ATOM 677 O O . ASP A 1 86 ? 26.669 -48.452 47.612 1.00 25.85 225 ASP A O 1
ATOM 682 N N . LEU A 1 87 ? 26.046 -48.745 49.757 1.00 24.48 226 LEU A N 1
ATOM 683 C CA . LEU A 1 87 ? 24.592 -48.618 49.467 1.00 23.81 226 LEU A CA 1
ATOM 684 C C . LEU A 1 87 ? 24.139 -47.155 49.535 1.00 22.39 226 LEU A C 1
ATOM 685 O O . LEU A 1 87 ? 24.765 -46.364 50.197 1.00 30.65 226 LEU A O 1
ATOM 690 N N . ASP A 1 88 ? 23.028 -46.819 48.877 1.00 25.52 227 ASP A N 1
ATOM 691 C CA . ASP A 1 88 ? 22.529 -45.409 48.772 1.00 27.70 227 ASP A CA 1
ATOM 692 C C . ASP A 1 88 ? 21.768 -44.937 50.034 1.00 22.43 227 ASP A C 1
ATOM 693 O O . ASP A 1 88 ? 20.520 -44.914 50.074 1.00 19.28 227 ASP A O 1
ATOM 698 N N . THR A 1 89 ? 22.535 -44.554 51.062 1.00 20.71 228 THR A N 1
ATOM 699 C CA . THR A 1 89 ? 21.950 -43.982 52.282 1.00 21.38 228 THR A CA 1
ATOM 700 C C . THR A 1 89 ? 21.347 -42.557 52.105 1.00 24.32 228 THR A C 1
ATOM 701 O O . THR A 1 89 ? 20.844 -41.959 53.073 1.00 23.18 228 THR A O 1
ATOM 705 N N . SER A 1 90 ? 21.320 -42.041 50.865 1.00 22.55 229 SER A N 1
ATOM 706 C CA . SER A 1 90 ? 20.785 -40.704 50.588 1.00 23.26 229 SER A CA 1
ATOM 707 C C . SER A 1 90 ? 19.261 -40.696 50.669 1.00 23.39 229 SER A C 1
ATOM 708 O O . SER A 1 90 ? 18.687 -39.642 50.820 1.00 25.47 229 SER A O 1
ATOM 711 N N . ILE A 1 91 ? 18.611 -41.869 50.591 1.00 20.02 230 ILE A N 1
ATOM 712 C CA . ILE A 1 91 ? 17.140 -41.966 50.713 1.00 20.19 230 ILE A CA 1
ATOM 713 C C . ILE A 1 91 ? 16.642 -41.598 52.120 1.00 19.00 230 ILE A C 1
ATOM 714 O O . ILE A 1 91 ? 15.416 -41.431 52.350 1.00 22.95 230 ILE A O 1
ATOM 719 N N . TRP A 1 92 ? 17.555 -41.535 53.078 1.00 18.33 231 TRP A N 1
ATOM 720 C CA . TRP A 1 92 ? 17.181 -41.138 54.444 1.00 20.11 231 TRP A CA 1
ATOM 721 C C . TRP A 1 92 ? 17.274 -39.603 54.586 1.00 22.66 231 TRP A C 1
ATOM 722 O O . TRP A 1 92 ? 18.314 -39.010 54.315 1.00 23.21 231 TRP A O 1
ATOM 733 N N . GLU A 1 93 ? 16.177 -38.999 55.006 1.00 27.08 232 GLU A N 1
ATOM 734 C CA . GLU A 1 93 ? 16.173 -37.643 55.583 1.00 30.67 232 GLU A CA 1
ATOM 735 C C . GLU A 1 93 ? 17.090 -37.636 56.812 1.00 33.71 232 GLU A C 1
ATOM 736 O O . GLU A 1 93 ? 17.065 -38.570 57.638 1.00 36.04 232 GLU A O 1
ATOM 742 N N . ASP A 1 94 ? 17.900 -36.585 56.931 1.00 34.59 233 ASP A N 1
ATOM 743 C CA . ASP A 1 94 ? 18.870 -36.433 58.039 1.00 31.96 233 ASP A CA 1
ATOM 744 C C . ASP A 1 94 ? 19.810 -37.634 58.119 1.00 30.85 233 ASP A C 1
ATOM 745 O O . ASP A 1 94 ? 20.016 -38.199 59.188 1.00 30.52 233 ASP A O 1
ATOM 747 N N . GLU A 1 95 ? 20.373 -37.997 56.976 1.00 30.73 234 GLU A N 1
ATOM 748 C CA . GLU A 1 95 ? 21.195 -39.217 56.817 1.00 36.19 234 GLU A CA 1
ATOM 749 C C . GLU A 1 95 ? 22.304 -39.435 57.861 1.00 34.25 234 GLU A C 1
ATOM 750 O O . GLU A 1 95 ? 22.521 -40.570 58.281 1.00 32.11 234 GLU A O 1
ATOM 756 N N . GLN A 1 96 ? 22.989 -38.365 58.272 1.00 31.97 235 GLN A N 1
ATOM 757 C CA . GLN A 1 96 ? 24.137 -38.466 59.224 1.00 33.86 235 GLN A CA 1
ATOM 758 C C . GLN A 1 96 ? 23.765 -38.941 60.655 1.00 31.91 235 GLN A C 1
ATOM 759 O O . GLN A 1 96 ? 24.642 -39.310 61.454 1.00 26.75 235 GLN A O 1
ATOM 761 N N . LYS A 1 97 ? 22.468 -38.926 60.966 1.00 31.81 236 LYS A N 1
ATOM 762 C CA . LYS A 1 97 ? 21.933 -39.512 62.205 1.00 35.14 236 LYS A CA 1
ATOM 763 C C . LYS A 1 97 ? 22.084 -41.061 62.282 1.00 36.41 236 LYS A C 1
ATOM 764 O O . LYS A 1 97 ? 22.077 -41.652 63.395 1.00 34.33 236 LYS A O 1
ATOM 768 N N . TYR A 1 98 ? 22.159 -41.698 61.098 1.00 32.24 237 TYR A N 1
ATOM 769 C CA . TYR A 1 98 ? 22.143 -43.170 60.939 1.00 27.81 237 TYR A CA 1
ATOM 770 C C . TYR A 1 98 ? 23.495 -43.594 60.391 1.00 30.03 237 TYR A C 1
ATOM 771 O O . TYR A 1 98 ? 24.262 -42.738 59.917 1.00 26.06 237 TYR A O 1
ATOM 780 N N . GLY A 1 99 ? 23.808 -44.889 60.483 1.00 29.26 238 GLY A N 1
ATOM 781 C CA . GLY A 1 99 ? 25.065 -45.424 59.920 1.00 31.44 238 GLY A CA 1
ATOM 782 C C . GLY A 1 99 ? 24.920 -46.036 58.520 1.00 29.85 238 GLY A C 1
ATOM 783 O O . GLY A 1 99 ? 23.895 -45.846 57.834 1.00 28.74 238 GLY A O 1
ATOM 784 N N . LYS A 1 100 ? 25.950 -46.794 58.131 1.00 29.32 239 LYS A N 1
ATOM 785 C CA . LYS A 1 100 ? 25.968 -47.618 56.921 1.00 24.59 239 LYS A CA 1
ATOM 786 C C . LYS A 1 100 ? 24.650 -48.416 56.716 1.00 23.16 239 LYS A C 1
ATOM 787 O O . LYS A 1 100 ? 24.013 -48.842 57.692 1.00 27.54 239 LYS A O 1
ATOM 791 N N . ALA A 1 101 ? 24.222 -48.657 55.494 1.00 17.32 240 ALA A N 1
ATOM 792 C CA . ALA A 1 101 ? 23.010 -49.478 55.363 1.00 15.73 240 ALA A CA 1
ATOM 793 C C . ALA A 1 101 ? 23.333 -50.992 55.293 1.00 14.23 240 ALA A C 1
ATOM 794 O O . ALA A 1 101 ? 24.453 -51.405 55.042 1.00 11.49 240 ALA A O 1
ATOM 796 N N . PHE A 1 102 ? 22.318 -51.818 55.515 1.00 11.17 241 PHE A N 1
ATOM 797 C CA . PHE A 1 102 ? 22.427 -53.218 55.215 1.00 10.68 241 PHE A CA 1
ATOM 798 C C . PHE A 1 102 ? 21.190 -53.638 54.406 1.00 10.84 241 PHE A C 1
ATOM 799 O O . PHE A 1 102 ? 20.171 -52.948 54.462 1.00 11.41 241 PHE A O 1
ATOM 807 N N . LYS A 1 103 ? 21.255 -54.769 53.695 1.00 11.62 242 LYS A N 1
ATOM 808 C CA . LYS A 1 103 ? 20.098 -55.184 52.847 1.00 11.54 242 LYS A CA 1
ATOM 809 C C . LYS A 1 103 ? 19.028 -55.877 53.661 1.00 10.76 242 LYS A C 1
ATOM 810 O O . LYS A 1 103 ? 19.324 -56.636 54.619 1.00 9.60 242 LYS A O 1
ATOM 816 N N . VAL A 1 104 ? 17.766 -55.637 53.258 1.00 10.12 243 VAL A N 1
ATOM 817 C CA . VAL A 1 104 ? 16.626 -56.285 53.867 1.00 11.41 243 VAL A CA 1
ATOM 818 C C . VAL A 1 104 ? 15.681 -56.754 52.783 1.00 9.53 243 VAL A C 1
ATOM 819 O O . VAL A 1 104 ? 15.649 -56.172 51.707 1.00 8.03 243 VAL A O 1
ATOM 823 N N . ARG A 1 105 ? 14.925 -57.795 53.076 1.00 11.55 244 ARG A N 1
ATOM 824 C CA . ARG A 1 105 ? 13.822 -58.206 52.216 1.00 12.69 244 ARG A CA 1
ATOM 825 C C . ARG A 1 105 ? 12.514 -58.290 53.024 1.00 12.83 244 ARG A C 1
ATOM 826 O O . ARG A 1 105 ? 12.404 -59.024 53.998 1.00 14.00 244 ARG A O 1
ATOM 834 N N . TRP A 1 106 ? 11.541 -57.531 52.619 1.00 10.88 245 TRP A N 1
ATOM 835 C CA . TRP A 1 106 ? 10.295 -57.413 53.361 1.00 12.53 245 TRP A CA 1
ATOM 836 C C . TRP A 1 106 ? 9.537 -58.689 53.069 1.00 13.27 245 TRP A C 1
ATOM 837 O O . TRP A 1 106 ? 9.155 -58.917 51.921 1.00 20.77 245 TRP A O 1
ATOM 848 N N . VAL A 1 107 ? 9.448 -59.575 54.045 1.00 11.32 246 VAL A N 1
ATOM 849 C CA . VAL A 1 107 ? 8.742 -60.869 53.870 1.00 11.53 246 VAL A CA 1
ATOM 850 C C . VAL A 1 107 ? 7.235 -60.719 54.105 1.00 10.54 246 VAL A C 1
ATOM 851 O O . VAL A 1 107 ? 6.442 -61.351 53.411 1.00 10.15 246 VAL A O 1
ATOM 855 N N . ILE A 1 108 ? 6.855 -59.850 55.050 1.00 9.69 247 ILE A N 1
ATOM 856 C CA . ILE A 1 108 ? 5.435 -59.593 55.373 1.00 9.19 247 ILE A CA 1
ATOM 857 C C . ILE A 1 108 ? 5.096 -58.108 55.454 1.00 9.38 247 ILE A C 1
ATOM 858 O O . ILE A 1 108 ? 5.768 -57.347 56.111 1.00 9.80 247 ILE A O 1
ATOM 863 N N . VAL A 1 109 ? 3.975 -57.694 54.830 1.00 10.05 248 VAL A N 1
ATOM 864 C CA . VAL A 1 109 ? 3.604 -56.288 54.828 1.00 9.94 248 VAL A CA 1
ATOM 865 C C . VAL A 1 109 ? 2.124 -56.245 55.117 1.00 10.14 248 VAL A C 1
ATOM 866 O O . VAL A 1 109 ? 1.348 -56.663 54.271 1.00 8.87 248 VAL A O 1
ATOM 870 N N . ARG A 1 110 ? 1.785 -55.867 56.354 1.00 10.56 249 ARG A N 1
ATOM 871 C CA . ARG A 1 110 ? 0.427 -55.741 56.829 1.00 13.50 249 ARG A CA 1
ATOM 872 C C . ARG A 1 110 ? 0.514 -55.208 58.250 1.00 16.05 249 ARG A C 1
ATOM 873 O O . ARG A 1 110 ? 1.493 -55.402 58.932 1.00 16.00 249 ARG A O 1
ATOM 881 N N . ASP A 1 111 ? -0.511 -54.524 58.682 1.00 16.94 250 ASP A N 1
ATOM 882 C CA . ASP A 1 111 ? -0.541 -53.995 60.064 1.00 21.86 250 ASP A CA 1
ATOM 883 C C . ASP A 1 111 ? -1.079 -55.037 61.050 1.00 20.12 250 ASP A C 1
ATOM 884 O O . ASP A 1 111 ? -1.954 -55.807 60.740 1.00 23.62 250 ASP A O 1
ATOM 889 N N . ILE A 1 112 ? -0.533 -55.047 62.236 1.00 21.08 251 ILE A N 1
ATOM 890 C CA . ILE A 1 112 ? -1.156 -55.745 63.342 1.00 20.27 251 ILE A CA 1
ATOM 891 C C . ILE A 1 112 ? -1.593 -54.658 64.352 1.00 23.91 251 ILE A C 1
ATOM 892 O O . ILE A 1 112 ? -0.796 -53.793 64.697 1.00 21.35 251 ILE A O 1
ATOM 897 N N . ASN A 1 113 ? -2.843 -54.688 64.823 1.00 27.13 252 ASN A N 1
ATOM 898 C CA . ASN A 1 113 ? -3.276 -53.696 65.825 1.00 30.80 252 ASN A CA 1
ATOM 899 C C . ASN A 1 113 ? -2.483 -53.817 67.146 1.00 26.92 252 ASN A C 1
ATOM 900 O O . ASN A 1 113 ? -2.255 -54.914 67.606 1.00 20.91 252 ASN A O 1
ATOM 905 N N . ASN A 1 114 ? -2.057 -52.689 67.724 1.00 29.59 253 ASN A N 1
ATOM 906 C CA . ASN A 1 114 ? -1.384 -52.685 69.045 1.00 33.91 253 ASN A CA 1
ATOM 907 C C . ASN A 1 114 ? -2.147 -53.452 70.089 1.00 34.25 253 ASN A C 1
ATOM 908 O O . ASN A 1 114 ? -1.554 -54.107 70.966 1.00 39.80 253 ASN A O 1
ATOM 913 N N . ARG A 1 115 ? -3.469 -53.346 70.019 1.00 38.38 254 ARG A N 1
ATOM 914 C CA . ARG A 1 115 ? -4.349 -53.997 70.973 1.00 34.88 254 ARG A CA 1
ATOM 915 C C . ARG A 1 115 ? -3.979 -55.472 71.125 1.00 33.11 254 ARG A C 1
ATOM 916 O O . ARG A 1 115 ? -3.834 -55.964 72.239 1.00 34.44 254 ARG A O 1
ATOM 918 N N . SER A 1 116 ? -3.818 -56.169 70.000 1.00 33.23 255 SER A N 1
ATOM 919 C CA . SER A 1 116 ? -3.477 -57.602 70.015 1.00 29.29 255 SER A CA 1
ATOM 920 C C . SER A 1 116 ? -1.947 -57.920 70.129 1.00 26.32 255 SER A C 1
ATOM 921 O O . SER A 1 116 ? -1.581 -59.083 70.220 1.00 24.55 255 SER A O 1
ATOM 924 N N . LEU A 1 117 ? -1.070 -56.909 70.155 1.00 23.24 256 LEU A N 1
ATOM 925 C CA . LEU A 1 117 ? 0.370 -57.132 70.497 1.00 22.45 256 LEU A CA 1
ATOM 926 C C . LEU A 1 117 ? 0.767 -56.869 71.965 1.00 24.81 256 LEU A C 1
ATOM 927 O O . LEU A 1 117 ? 1.924 -57.160 72.378 1.00 20.89 256 LEU A O 1
ATOM 932 N N . LYS A 1 118 ? -0.146 -56.304 72.755 1.00 26.27 257 LYS A N 1
ATOM 933 C CA . LYS A 1 118 ? 0.154 -55.990 74.164 1.00 31.85 257 LYS A CA 1
ATOM 934 C C . LYS A 1 118 ? 0.403 -57.224 75.026 1.00 32.29 257 LYS A C 1
ATOM 935 O O . LYS A 1 118 ? 1.200 -57.178 75.990 1.00 35.29 257 LYS A O 1
ATOM 941 N N . ARG A 1 119 ? -0.265 -58.322 74.665 1.00 33.17 258 ARG A N 1
ATOM 942 C CA . ARG A 1 119 ? -0.061 -59.642 75.283 1.00 28.40 258 ARG A CA 1
ATOM 943 C C . ARG A 1 119 ? 1.384 -60.104 75.419 1.00 29.46 258 ARG A C 1
ATOM 944 O O . ARG A 1 119 ? 1.680 -60.878 76.323 1.00 30.92 258 ARG A O 1
ATOM 946 N N . PHE A 1 120 ? 2.276 -59.685 74.507 1.00 26.48 259 PHE A N 1
ATOM 947 C CA . PHE A 1 120 ? 3.662 -60.198 74.481 1.00 21.35 259 PHE A CA 1
ATOM 948 C C . PHE A 1 120 ? 4.639 -59.433 75.332 1.00 21.67 259 PHE A C 1
ATOM 949 O O . PHE A 1 120 ? 4.986 -58.287 75.019 1.00 18.81 259 PHE A O 1
ATOM 957 N N . LEU A 1 121 ? 5.118 -60.078 76.403 1.00 20.77 260 LEU A N 1
ATOM 958 C CA . LEU A 1 121 ? 5.901 -59.416 77.407 1.00 19.33 260 LEU A CA 1
ATOM 959 C C . LEU A 1 121 ? 7.331 -59.872 77.236 1.00 19.07 260 LEU A C 1
ATOM 960 O O . LEU A 1 121 ? 7.573 -61.058 76.954 1.00 20.08 260 LEU A O 1
ATOM 965 N N . ILE A 1 122 ? 8.268 -58.945 77.368 1.00 16.74 261 ILE A N 1
ATOM 966 C CA . ILE A 1 122 ? 9.636 -59.199 76.981 1.00 21.46 261 ILE A CA 1
ATOM 967 C C . ILE A 1 122 ? 10.576 -59.259 78.192 1.00 28.68 261 ILE A C 1
ATOM 968 O O . ILE A 1 122 ? 10.953 -58.233 78.745 1.00 26.31 261 ILE A O 1
ATOM 973 N N . PRO A 1 123 ? 11.002 -60.476 78.569 1.00 37.32 262 PRO A N 1
ATOM 974 C CA . PRO A 1 123 ? 11.743 -60.625 79.812 1.00 39.36 262 PRO A CA 1
ATOM 975 C C . PRO A 1 123 ? 12.918 -59.650 80.013 1.00 37.99 262 PRO A C 1
ATOM 976 O O . PRO A 1 123 ? 13.182 -59.261 81.151 1.00 35.97 262 PRO A O 1
ATOM 980 N N . SER A 1 124 ? 13.579 -59.235 78.934 1.00 35.90 263 SER A N 1
ATOM 981 C CA . SER A 1 124 ? 14.813 -58.452 79.027 1.00 39.94 263 SER A CA 1
ATOM 982 C C . SER A 1 124 ? 14.585 -56.956 78.829 1.00 44.98 263 SER A C 1
ATOM 983 O O . SER A 1 124 ? 15.552 -56.186 78.746 1.00 48.81 263 SER A O 1
ATOM 986 N N . ASN A 1 125 ? 13.321 -56.561 78.692 1.00 40.25 264 ASN A N 1
ATOM 987 C CA . ASN A 1 125 ? 12.924 -55.167 78.828 1.00 38.69 264 ASN A CA 1
ATOM 988 C C . ASN A 1 125 ? 11.954 -55.138 80.001 1.00 37.94 264 ASN A C 1
ATOM 989 O O . ASN A 1 125 ? 10.737 -54.948 79.844 1.00 30.82 264 ASN A O 1
ATOM 994 N N . GLU A 1 126 ? 12.514 -55.436 81.175 1.00 38.38 265 GLU A N 1
ATOM 995 C CA . GLU A 1 126 ? 11.783 -55.425 82.435 1.00 34.20 265 GLU A CA 1
ATOM 996 C C . GLU A 1 126 ? 10.354 -55.953 82.272 1.00 31.18 265 GLU A C 1
ATOM 997 O O . GLU A 1 126 ? 9.420 -55.390 82.839 1.00 30.82 265 GLU A O 1
ATOM 999 N N . MET A 1 127 ? 10.188 -57.024 81.485 1.00 31.37 266 MET A N 1
ATOM 1000 C CA . MET A 1 127 ? 8.872 -57.664 81.250 1.00 27.53 266 MET A CA 1
ATOM 1001 C C . MET A 1 127 ? 7.759 -56.730 80.704 1.00 24.98 266 MET A C 1
ATOM 1002 O O . MET A 1 127 ? 6.565 -56.997 80.821 1.00 22.48 266 MET A O 1
ATOM 1010 N N . LYS A 1 128 ? 8.156 -55.655 80.038 1.00 29.47 267 LYS A N 1
ATOM 1011 C CA . LYS A 1 128 ? 7.163 -54.770 79.386 1.00 28.90 267 LYS A CA 1
ATOM 1012 C C . LYS A 1 128 ? 6.567 -55.407 78.111 1.00 26.12 267 LYS A C 1
ATOM 1013 O O . LYS A 1 128 ? 7.191 -56.279 77.481 1.00 27.17 267 LYS A O 1
ATOM 1019 N N . PRO A 1 129 ? 5.380 -54.969 77.710 1.00 21.55 268 PRO A N 1
ATOM 1020 C CA . PRO A 1 129 ? 4.896 -55.416 76.424 1.00 20.44 268 PRO A CA 1
ATOM 1021 C C . PRO A 1 129 ? 5.841 -55.035 75.274 1.00 21.79 268 PRO A C 1
ATOM 1022 O O . PRO A 1 129 ? 6.621 -54.061 75.397 1.00 17.35 268 PRO A O 1
ATOM 1026 N N . ILE A 1 130 ? 5.734 -55.777 74.168 1.00 18.06 269 ILE A N 1
ATOM 1027 C CA . ILE A 1 130 ? 6.553 -55.524 72.990 1.00 18.66 269 ILE A CA 1
ATOM 1028 C C . ILE A 1 130 ? 6.374 -54.099 72.404 1.00 15.64 269 ILE A C 1
ATOM 1029 O O . ILE A 1 130 ? 7.300 -53.518 71.855 1.00 14.42 269 ILE A O 1
ATOM 1034 N N . THR A 1 131 ? 5.198 -53.556 72.551 1.00 17.03 270 THR A N 1
ATOM 1035 C CA . THR A 1 131 ? 4.921 -52.180 72.119 1.00 17.83 270 THR A CA 1
ATOM 1036 C C . THR A 1 131 ? 5.757 -51.081 72.829 1.00 20.38 270 THR A C 1
ATOM 1037 O O . THR A 1 131 ? 5.807 -49.928 72.346 1.00 17.77 270 THR A O 1
ATOM 1041 N N . HIS A 1 132 ? 6.400 -51.433 73.951 1.00 17.49 271 HIS A N 1
ATOM 1042 C CA . HIS A 1 132 ? 7.338 -50.539 74.662 1.00 18.31 271 HIS A CA 1
ATOM 1043 C C . HIS A 1 132 ? 8.810 -50.681 74.266 1.00 16.79 271 HIS A C 1
ATOM 1044 O O . HIS A 1 132 ? 9.692 -50.000 74.842 1.00 16.08 271 HIS A O 1
ATOM 1051 N N . SER A 1 133 ? 9.100 -51.555 73.299 1.00 16.97 272 SER A N 1
ATOM 1052 C CA . SER A 1 133 ? 10.469 -51.808 72.913 1.00 16.74 272 SER A CA 1
ATOM 1053 C C . SER A 1 133 ? 11.060 -50.581 72.256 1.00 17.02 272 SER A C 1
ATOM 1054 O O . SER A 1 133 ? 10.393 -49.875 71.502 1.00 18.85 272 SER A O 1
ATOM 1057 N N . ARG A 1 134 ? 12.309 -50.335 72.545 1.00 16.78 273 ARG A N 1
ATOM 1058 C CA . ARG A 1 134 ? 13.061 -49.363 71.818 1.00 20.32 273 ARG A CA 1
ATOM 1059 C C . ARG A 1 134 ? 13.767 -50.029 70.619 1.00 17.95 273 ARG A C 1
ATOM 1060 O O . ARG A 1 134 ? 13.629 -51.235 70.378 1.00 15.37 273 ARG A O 1
ATOM 1068 N N . ASP A 1 135 ? 14.570 -49.234 69.919 1.00 15.99 274 ASP A N 1
ATOM 1069 C CA . ASP A 1 135 ? 15.144 -49.623 68.649 1.00 15.22 274 ASP A CA 1
ATOM 1070 C C . ASP A 1 135 ? 16.213 -50.664 68.842 1.00 13.64 274 ASP A C 1
ATOM 1071 O O . ASP A 1 135 ? 17.135 -50.504 69.666 1.00 14.82 274 ASP A O 1
ATOM 1076 N N . THR A 1 136 ? 16.081 -51.730 68.073 1.00 12.55 275 THR A N 1
ATOM 1077 C CA . THR A 1 136 ? 16.898 -52.961 68.136 1.00 12.15 275 THR A CA 1
ATOM 1078 C C . THR A 1 136 ? 16.817 -53.807 69.393 1.00 12.70 275 THR A C 1
ATOM 1079 O O . THR A 1 136 ? 17.689 -54.644 69.647 1.00 12.41 275 THR A O 1
ATOM 1083 N N . GLN A 1 137 ? 15.718 -53.662 70.135 1.00 12.42 276 GLN A N 1
ATOM 1084 C CA . GLN A 1 137 ? 15.440 -54.513 71.263 1.00 13.46 276 GLN A CA 1
ATOM 1085 C C . GLN A 1 137 ? 15.328 -55.950 70.765 1.00 12.63 276 GLN A C 1
ATOM 1086 O O . GLN A 1 137 ? 14.512 -56.220 69.854 1.00 10.67 276 GLN A O 1
ATOM 1092 N N . GLU A 1 138 ? 16.111 -56.854 71.346 1.00 13.43 277 GLU A N 1
ATOM 1093 C CA . GLU A 1 138 ? 16.002 -58.293 70.967 1.00 15.43 277 GLU A CA 1
ATOM 1094 C C . GLU A 1 138 ? 14.797 -58.984 71.557 1.00 14.50 277 GLU A C 1
ATOM 1095 O O . GLU A 1 138 ? 14.451 -58.789 72.735 1.00 14.76 277 GLU A O 1
ATOM 1101 N N . ILE A 1 139 ? 14.188 -59.837 70.740 1.00 14.43 278 ILE A N 1
ATOM 1102 C CA . ILE A 1 139 ? 12.984 -60.546 71.103 1.00 15.02 278 ILE A CA 1
ATOM 1103 C C . ILE A 1 139 ? 13.270 -62.084 71.101 1.00 15.31 278 ILE A C 1
ATOM 1104 O O . ILE A 1 139 ? 13.650 -62.656 70.073 1.00 15.15 278 ILE A O 1
ATOM 1109 N N . PRO A 1 140 ? 13.090 -62.746 72.250 1.00 16.09 279 PRO A N 1
ATOM 1110 C CA . PRO A 1 140 ? 13.399 -64.198 72.320 1.00 15.72 279 PRO A CA 1
ATOM 1111 C C . PRO A 1 140 ? 12.743 -65.015 71.195 1.00 14.05 279 PRO A C 1
ATOM 1112 O O . PRO A 1 140 ? 11.618 -64.759 70.841 1.00 12.45 279 PRO A O 1
ATOM 1116 N N . TYR A 1 141 ? 13.428 -66.049 70.713 1.00 12.39 280 TYR A N 1
ATOM 1117 C CA . TYR A 1 141 ? 12.950 -66.837 69.586 1.00 12.16 280 TYR A CA 1
ATOM 1118 C C . TYR A 1 141 ? 11.480 -67.234 69.677 1.00 11.93 280 TYR A C 1
ATOM 1119 O O . TYR A 1 141 ? 10.659 -66.919 68.777 1.00 9.33 280 TYR A O 1
ATOM 1128 N N . SER A 1 142 ? 11.126 -67.883 70.784 1.00 11.86 281 SER A N 1
ATOM 1129 C CA A SER A 1 142 ? 9.748 -68.390 70.916 0.50 10.79 281 SER A CA 1
ATOM 1130 C CA B SER A 1 142 ? 9.746 -68.362 71.042 0.50 11.24 281 SER A CA 1
ATOM 1131 C C . SER A 1 142 ? 8.661 -67.307 70.821 1.00 11.50 281 SER A C 1
ATOM 1132 O O . SER A 1 142 ? 7.617 -67.555 70.177 1.00 10.85 281 SER A O 1
ATOM 1137 N N . ILE A 1 143 ? 8.874 -66.142 71.431 1.00 11.84 282 ILE A N 1
ATOM 1138 C CA . ILE A 1 143 ? 7.933 -65.022 71.337 1.00 11.63 282 ILE A CA 1
ATOM 1139 C C . ILE A 1 143 ? 7.923 -64.529 69.881 1.00 10.08 282 ILE A C 1
ATOM 1140 O O . ILE A 1 143 ? 6.856 -64.277 69.289 1.00 8.06 282 ILE A O 1
ATOM 1145 N N . GLY A 1 144 ? 9.105 -64.365 69.283 1.00 8.42 283 GLY A N 1
ATOM 1146 C CA . GLY A 1 144 ? 9.143 -63.930 67.899 1.00 8.06 283 GLY A CA 1
ATOM 1147 C C . GLY A 1 144 ? 8.364 -64.805 66.947 1.00 7.44 283 GLY A C 1
ATOM 1148 O O . GLY A 1 144 ? 7.639 -64.308 66.056 1.00 7.87 283 GLY A O 1
ATOM 1149 N N . ILE A 1 145 ? 8.475 -66.119 67.148 1.00 7.82 284 ILE A N 1
ATOM 1150 C CA . ILE A 1 145 ? 7.784 -67.060 66.296 1.00 8.40 284 ILE A CA 1
ATOM 1151 C C . ILE A 1 145 ? 6.285 -66.874 66.465 1.00 8.58 284 ILE A C 1
ATOM 1152 O O . ILE A 1 145 ? 5.488 -66.873 65.481 1.00 8.15 284 ILE A O 1
ATOM 1157 N N . SER A 1 146 ? 5.850 -66.746 67.700 1.00 9.74 285 SER A N 1
ATOM 1158 C CA A SER A 1 146 ? 4.390 -66.570 67.920 0.70 9.75 285 SER A CA 1
ATOM 1159 C CA B SER A 1 146 ? 4.407 -66.543 67.956 0.30 9.51 285 SER A CA 1
ATOM 1160 C C . SER A 1 146 ? 3.903 -65.255 67.278 1.00 10.23 285 SER A C 1
ATOM 1161 O O . SER A 1 146 ? 2.802 -65.204 66.736 1.00 10.36 285 SER A O 1
ATOM 1166 N N . ILE A 1 147 ? 4.714 -64.191 67.304 1.00 9.89 286 ILE A N 1
ATOM 1167 C CA . ILE A 1 147 ? 4.325 -62.953 66.629 1.00 10.08 286 ILE A CA 1
ATOM 1168 C C . ILE A 1 147 ? 4.306 -63.123 65.081 1.00 10.15 286 ILE A C 1
ATOM 1169 O O . ILE A 1 147 ? 3.388 -62.652 64.415 1.00 8.47 286 ILE A O 1
ATOM 1174 N N . ILE A 1 148 ? 5.294 -63.814 64.510 1.00 9.72 287 ILE A N 1
ATOM 1175 C CA . ILE A 1 148 ? 5.250 -64.108 63.062 1.00 9.59 287 ILE A CA 1
ATOM 1176 C C . ILE A 1 148 ? 3.937 -64.785 62.719 1.00 10.08 287 ILE A C 1
ATOM 1177 O O . ILE A 1 148 ? 3.325 -64.436 61.713 1.00 9.96 287 ILE A O 1
ATOM 1182 N N . ASN A 1 149 ? 3.482 -65.714 63.577 1.00 11.45 288 ASN A N 1
ATOM 1183 C CA . ASN A 1 149 ? 2.279 -66.493 63.267 1.00 11.42 288 ASN A CA 1
ATOM 1184 C C . ASN A 1 149 ? 1.023 -65.651 63.268 1.00 12.45 288 ASN A C 1
ATOM 1185 O O . ASN A 1 149 ? 0.075 -65.905 62.477 1.00 10.09 288 ASN A O 1
ATOM 1190 N N . LEU A 1 150 ? 1.008 -64.628 64.120 1.00 12.61 289 LEU A N 1
ATOM 1191 C CA . LEU A 1 150 ? -0.088 -63.650 64.093 1.00 14.57 289 LEU A CA 1
ATOM 1192 C C . LEU A 1 150 ? -0.006 -62.830 62.802 1.00 14.08 289 LEU A C 1
ATOM 1193 O O . LEU A 1 150 ? -1.013 -62.577 62.152 1.00 13.43 289 LEU A O 1
ATOM 1198 N N . PHE A 1 151 ? 1.203 -62.452 62.403 1.00 14.00 290 PHE A N 1
ATOM 1199 C CA . PHE A 1 151 ? 1.379 -61.669 61.173 1.00 14.54 290 PHE A CA 1
ATOM 1200 C C . PHE A 1 151 ? 0.924 -62.467 59.921 1.00 15.14 290 PHE A C 1
ATOM 1201 O O . PHE A 1 151 ? 0.452 -61.858 58.944 1.00 14.59 290 PHE A O 1
ATOM 1209 N N . LYS A 1 152 ? 1.110 -63.798 59.952 1.00 16.19 291 LYS A N 1
ATOM 1210 C CA . LYS A 1 152 ? 0.752 -64.709 58.841 1.00 17.46 291 LYS A CA 1
ATOM 1211 C C . LYS A 1 152 ? -0.751 -64.974 58.757 1.00 19.44 291 LYS A C 1
ATOM 1212 O O . LYS A 1 152 ? -1.210 -65.677 57.861 1.00 17.85 291 LYS A O 1
ATOM 1218 N N . THR A 1 153 ? -1.535 -64.497 59.713 1.00 23.90 292 THR A N 1
ATOM 1219 C CA . THR A 1 153 ? -2.952 -64.831 59.688 1.00 23.92 292 THR A CA 1
ATOM 1220 C C . THR A 1 153 ? -3.673 -64.037 58.594 1.00 25.12 292 THR A C 1
ATOM 1221 O O . THR A 1 153 ? -3.577 -62.811 58.541 1.00 21.83 292 THR A O 1
ATOM 1225 N N . GLN A 1 154 ? -4.421 -64.743 57.752 1.00 22.92 293 GLN A N 1
ATOM 1226 C CA . GLN A 1 154 ? -5.1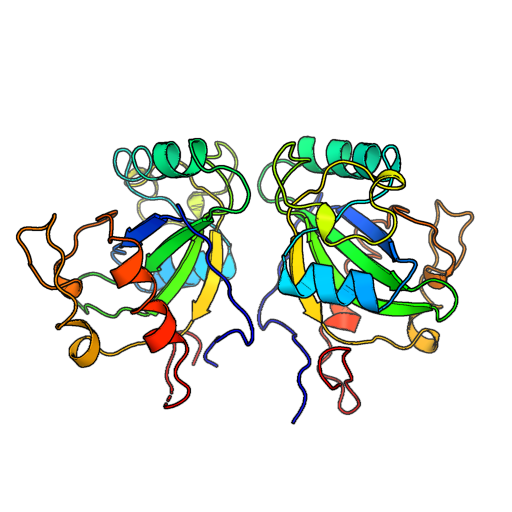26 -64.127 56.636 1.00 24.20 293 GLN A CA 1
ATOM 1227 C C . GLN A 1 154 ? -6.446 -63.548 57.158 1.00 26.93 293 GLN A C 1
ATOM 1228 O O . GLN A 1 154 ? -7.496 -64.058 56.833 1.00 25.09 293 GLN A O 1
ATOM 1231 N N . ASP A 1 155 ? -6.366 -62.505 58.002 1.00 26.65 294 ASP A N 1
ATOM 1232 C CA . ASP A 1 155 ? -7.555 -61.921 58.668 1.00 24.80 294 ASP A CA 1
ATOM 1233 C C . ASP A 1 155 ? -8.402 -61.183 57.662 1.00 25.83 294 ASP A C 1
ATOM 1234 O O . ASP A 1 155 ? -7.873 -60.545 56.730 1.00 26.09 294 ASP A O 1
ATOM 1239 N N . SER A 1 156 ? -9.718 -61.193 57.873 1.00 26.90 295 SER A N 1
ATOM 1240 C CA . SER A 1 156 ? -10.623 -60.591 56.899 1.00 26.95 295 SER A CA 1
ATOM 1241 C C . SER A 1 156 ? -10.524 -59.048 56.861 1.00 28.34 295 SER A C 1
ATOM 1242 O O . SER A 1 156 ? -10.807 -58.432 55.831 1.00 29.77 295 SER A O 1
ATOM 1245 N N . ASP A 1 157 ? -10.081 -58.446 57.970 1.00 28.51 296 ASP A N 1
ATOM 1246 C CA . ASP A 1 157 ? -9.871 -56.983 58.071 1.00 29.72 296 ASP A CA 1
ATOM 1247 C C . ASP A 1 157 ? -8.443 -56.531 57.667 1.00 27.70 296 ASP A C 1
ATOM 1248 O O . ASP A 1 157 ? -8.059 -55.390 57.933 1.00 24.14 296 ASP A O 1
ATOM 1253 N N . ILE A 1 158 ? -7.661 -57.401 57.033 1.00 27.36 297 ILE A N 1
ATOM 1254 C CA . ILE A 1 158 ? -6.229 -57.101 56.862 1.00 27.37 297 ILE A CA 1
ATOM 1255 C C . ILE A 1 158 ? -6.000 -55.774 56.138 1.00 26.42 297 ILE A C 1
ATOM 1256 O O . ILE A 1 158 ? -6.656 -55.500 55.163 1.00 25.20 297 ILE A O 1
ATOM 1261 N N . PHE A 1 159 ? -5.032 -54.986 56.634 1.00 26.88 298 PHE A N 1
ATOM 1262 C CA . PHE A 1 159 ? -4.686 -53.675 56.087 1.00 24.65 298 PHE A CA 1
ATOM 1263 C C . PHE A 1 159 ? -3.183 -53.560 56.018 1.00 20.45 298 PHE A C 1
ATOM 1264 O O . PHE A 1 159 ? -2.463 -54.072 56.900 1.00 19.61 298 PHE A O 1
ATOM 1272 N N . SER A 1 160 ? -2.713 -52.855 55.006 1.00 16.97 299 SER A N 1
ATOM 1273 C CA . SER A 1 160 ? -1.269 -52.556 54.897 1.00 17.11 299 SER A CA 1
ATOM 1274 C C . SER A 1 160 ? -0.915 -51.122 54.465 1.00 18.76 299 SER A C 1
ATOM 1275 O O . SER A 1 160 ? -1.764 -50.374 53.945 1.00 16.89 299 SER A O 1
ATOM 1278 N N . PHE A 1 161 ? 0.353 -50.759 54.653 1.00 16.92 300 PHE A N 1
ATOM 1279 C CA . PHE A 1 161 ? 0.827 -49.478 54.162 1.00 17.95 300 PHE A CA 1
ATOM 1280 C C . PHE A 1 161 ? 1.001 -49.448 52.622 1.00 19.82 300 PHE A C 1
ATOM 1281 O O . PHE A 1 161 ? 1.470 -48.441 52.080 1.00 24.51 300 PHE A O 1
ATOM 1289 N N . LEU A 1 162 ? 0.703 -50.546 51.945 1.00 20.06 301 LEU A N 1
ATOM 1290 C CA . LEU A 1 162 ? 0.626 -50.556 50.463 1.00 21.95 301 LEU A CA 1
ATOM 1291 C C . LEU A 1 162 ? -0.785 -50.316 49.944 1.00 22.90 301 LEU A C 1
ATOM 1292 O O . LEU A 1 162 ? -0.962 -50.168 48.741 1.00 27.20 301 LEU A O 1
ATOM 1297 N N . ASP A 1 163 ? -1.768 -50.292 50.836 1.00 28.02 302 ASP A N 1
ATOM 1298 C CA . ASP A 1 163 ? -3.185 -49.999 50.489 1.00 30.78 302 ASP A CA 1
ATOM 1299 C C . ASP A 1 163 ? -3.439 -48.478 50.495 1.00 39.97 302 ASP A C 1
ATOM 1300 O O . ASP A 1 163 ? -4.529 -48.053 50.882 1.00 45.36 302 ASP A O 1
ATOM 1305 N N . GLU A 1 164 ? -2.463 -47.656 50.077 1.00 41.85 303 GLU A N 1
ATOM 1306 C CA . GLU A 1 164 ? -2.564 -46.190 50.242 1.00 41.28 303 GLU A CA 1
ATOM 1307 N N A ALA B 1 3 ? -0.529 -70.907 44.317 0.50 26.12 142 ALA B N 1
ATOM 1308 N N B ALA B 1 3 ? -2.049 -69.429 42.578 0.50 24.34 142 ALA B N 1
ATOM 1309 C CA A ALA B 1 3 ? -0.818 -69.799 43.351 0.50 27.25 142 ALA B CA 1
ATOM 1310 C CA B ALA B 1 3 ? -0.833 -69.747 43.406 0.50 26.26 142 ALA B CA 1
ATOM 1311 C C . ALA B 1 3 ? 0.473 -69.077 42.930 1.00 25.24 142 ALA B C 1
ATOM 1312 O O . ALA B 1 3 ? 1.457 -69.076 43.644 1.00 25.14 142 ALA B O 1
ATOM 1315 N N . ALA B 1 4 ? 0.480 -68.492 41.737 1.00 22.90 143 ALA B N 1
ATOM 1316 C CA . ALA B 1 4 ? 1.727 -67.927 41.197 1.00 21.11 143 ALA B CA 1
ATOM 1317 C C . ALA B 1 4 ? 2.214 -66.822 42.114 1.00 21.36 143 ALA B C 1
ATOM 1318 O O . ALA B 1 4 ? 1.395 -66.142 42.731 1.00 23.67 143 ALA B O 1
ATOM 1320 N N . ILE B 1 5 ? 3.527 -66.642 42.209 1.00 19.63 144 ILE B N 1
ATOM 1321 C CA . ILE B 1 5 ? 4.107 -65.492 42.921 1.00 19.13 144 ILE B CA 1
ATOM 1322 C C . ILE B 1 5 ? 4.738 -64.496 41.932 1.00 18.79 144 ILE B C 1
ATOM 1323 O O . ILE B 1 5 ? 5.671 -64.845 41.204 1.00 15.97 144 ILE B O 1
ATOM 1328 N N . ILE B 1 6 ? 4.187 -63.281 41.923 1.00 17.76 145 ILE B N 1
ATOM 1329 C CA . ILE B 1 6 ? 4.616 -62.204 41.076 1.00 19.98 145 ILE B CA 1
ATOM 1330 C C . ILE B 1 6 ? 4.608 -60.979 41.964 1.00 21.28 145 ILE B C 1
ATOM 1331 O O . ILE B 1 6 ? 3.552 -60.589 42.436 1.00 20.13 145 ILE B O 1
ATOM 1336 N N . PRO B 1 7 ? 5.770 -60.367 42.204 1.00 20.76 146 PRO B N 1
ATOM 1337 C CA . PRO B 1 7 ? 5.825 -59.272 43.173 1.00 22.71 146 PRO B CA 1
ATOM 1338 C C . PRO B 1 7 ? 5.390 -57.953 42.569 1.00 24.39 146 PRO B C 1
ATOM 1339 O O . PRO B 1 7 ? 5.602 -57.748 41.393 1.00 21.54 146 PRO B O 1
ATOM 1343 N N . PRO B 1 8 ? 4.781 -57.060 43.380 1.00 31.72 147 PRO B N 1
ATOM 1344 C CA . PRO B 1 8 ? 4.355 -55.758 42.857 1.00 29.19 147 PRO B CA 1
ATOM 1345 C C . PRO B 1 8 ? 5.565 -54.899 42.476 1.00 26.40 147 PRO B C 1
ATOM 1346 O O . PRO B 1 8 ? 5.543 -54.174 41.484 1.00 27.28 147 PRO B O 1
ATOM 1350 N N . TRP B 1 9 ? 6.647 -55.043 43.229 1.00 22.12 148 TRP B N 1
ATOM 1351 C CA . TRP B 1 9 ? 7.815 -54.241 43.036 1.00 18.32 148 TRP B CA 1
ATOM 1352 C C . TRP B 1 9 ? 9.055 -55.137 42.982 1.00 16.99 148 TRP B C 1
ATOM 1353 O O . TRP B 1 9 ? 9.250 -55.974 43.861 1.00 13.69 148 TRP B O 1
ATOM 1364 N N . LEU B 1 10 ? 9.872 -54.954 41.949 1.00 15.34 149 LEU B N 1
ATOM 1365 C CA . LEU B 1 10 ? 11.123 -55.694 41.817 1.00 16.25 149 LEU B CA 1
ATOM 1366 C C . LEU B 1 10 ? 11.957 -54.811 40.929 1.00 17.51 149 LEU B C 1
ATOM 1367 O O . LEU B 1 10 ? 11.604 -54.561 39.794 1.00 18.05 149 LEU B O 1
ATOM 1372 N N . ASN B 1 11 ? 13.046 -54.308 41.479 1.00 17.43 150 ASN B N 1
ATOM 1373 C CA . ASN B 1 11 ? 13.973 -53.442 40.791 1.00 15.89 150 ASN B CA 1
ATOM 1374 C C . ASN B 1 11 ? 15.312 -54.137 40.715 1.00 16.55 150 ASN B C 1
ATOM 1375 O O . ASN B 1 11 ? 15.775 -54.680 41.712 1.00 16.29 150 ASN B O 1
ATOM 1380 N N . ILE B 1 12 ? 15.904 -54.159 39.525 1.00 13.68 151 ILE B N 1
ATOM 1381 C CA . ILE B 1 12 ? 17.197 -54.772 39.315 1.00 14.39 151 ILE B CA 1
ATOM 1382 C C . ILE B 1 12 ? 18.136 -53.757 38.710 1.00 14.09 151 ILE B C 1
ATOM 1383 O O . ILE B 1 12 ? 18.019 -53.428 37.526 1.00 15.00 151 ILE B O 1
ATOM 1388 N N . PRO B 1 13 ? 19.106 -53.259 39.513 1.00 16.48 152 PRO B N 1
ATOM 1389 C CA . PRO B 1 13 ? 19.941 -52.153 39.036 1.00 15.73 152 PRO B CA 1
ATOM 1390 C C . PRO B 1 13 ? 21.093 -52.531 38.124 1.00 16.22 152 PRO B C 1
ATOM 1391 O O . PRO B 1 13 ? 21.393 -53.720 37.899 1.00 16.60 152 PRO B O 1
ATOM 1395 N N . GLU B 1 14 ? 21.702 -51.485 37.586 1.00 14.27 153 GLU B N 1
ATOM 1396 C CA A GLU B 1 14 ? 22.782 -51.650 36.640 0.50 14.50 153 GLU B CA 1
ATOM 1397 C CA B GLU B 1 14 ? 22.832 -51.563 36.680 0.50 14.87 153 GLU B CA 1
ATOM 1398 C C . GLU B 1 14 ? 23.908 -52.472 37.268 1.00 14.61 153 GLU B C 1
ATOM 1399 O O . GLU B 1 14 ? 24.096 -52.484 38.510 1.00 13.61 153 GLU B O 1
ATOM 1410 N N . ASN B 1 15 ? 24.598 -53.193 36.397 1.00 15.01 154 ASN B N 1
ATOM 1411 C CA . ASN B 1 15 ? 25.653 -54.139 36.714 1.00 17.95 154 ASN B CA 1
ATOM 1412 C C . ASN B 1 15 ? 25.158 -55.460 37.441 1.00 14.31 154 ASN B C 1
ATOM 1413 O O . ASN B 1 15 ? 25.938 -56.317 37.778 1.00 13.23 154 ASN B O 1
ATOM 1418 N N . SER B 1 16 ? 23.864 -55.626 37.619 1.00 13.13 155 SER B N 1
ATOM 1419 C CA . SER B 1 16 ? 23.308 -56.929 37.996 1.00 13.10 155 SER B CA 1
ATOM 1420 C C . SER B 1 16 ? 23.556 -57.985 36.936 1.00 12.57 155 SER B C 1
ATOM 1421 O O . SER B 1 16 ? 23.643 -57.661 35.753 1.00 11.17 155 SER B O 1
ATOM 1424 N N . ARG B 1 17 ? 23.651 -59.261 37.375 1.00 11.22 156 ARG B N 1
ATOM 1425 C CA . ARG B 1 17 ? 23.858 -60.336 36.466 1.00 10.35 156 ARG B CA 1
ATOM 1426 C C . ARG B 1 17 ? 22.728 -61.385 36.497 1.00 10.37 156 ARG B C 1
ATOM 1427 O O . ARG B 1 17 ? 21.984 -61.495 37.467 1.00 9.08 156 ARG B O 1
ATOM 1435 N N . PHE B 1 18 ? 22.546 -62.050 35.365 1.00 10.28 157 PHE B N 1
ATOM 1436 C CA . PHE B 1 18 ? 21.547 -63.094 35.199 1.00 10.10 157 PHE B CA 1
ATOM 1437 C C . PHE B 1 18 ? 22.199 -64.360 34.649 1.00 9.71 157 PHE B C 1
ATOM 1438 O O . PHE B 1 18 ? 22.960 -64.309 33.636 1.00 10.67 157 PHE B O 1
ATOM 1446 N N . PHE B 1 19 ? 21.807 -65.502 35.198 1.00 8.84 158 PHE B N 1
ATOM 1447 C CA . PHE B 1 19 ? 22.259 -66.788 34.713 1.00 8.92 158 PHE B CA 1
ATOM 1448 C C . PHE B 1 19 ? 21.086 -67.728 34.581 1.00 9.21 158 PHE B C 1
ATOM 1449 O O . PHE B 1 19 ? 20.189 -67.645 35.373 1.00 7.85 158 PHE B O 1
ATOM 1457 N N . VAL B 1 20 ? 21.146 -68.641 33.621 1.00 8.92 159 VAL B N 1
ATOM 1458 C CA . VAL B 1 20 ? 20.225 -69.785 33.562 1.00 9.64 159 VAL B CA 1
ATOM 1459 C C . VAL B 1 20 ? 20.720 -70.871 34.499 1.00 11.03 159 VAL B C 1
ATOM 1460 O O . VAL B 1 20 ? 21.928 -71.134 34.595 1.00 9.97 159 VAL B O 1
ATOM 1464 N N . ILE B 1 21 ? 19.772 -71.461 35.215 1.00 10.66 160 ILE B N 1
ATOM 1465 C CA . ILE B 1 21 ? 19.972 -72.671 36.026 1.00 11.17 160 ILE B CA 1
ATOM 1466 C C . ILE B 1 21 ? 19.173 -73.806 35.391 1.00 11.37 160 ILE B C 1
ATOM 1467 O O . ILE B 1 21 ? 17.957 -73.663 35.146 1.00 9.76 160 ILE B O 1
ATOM 1472 N N . LYS B 1 22 ? 19.828 -74.939 35.173 1.00 11.66 161 LYS B N 1
ATOM 1473 C CA . LYS B 1 22 ? 19.152 -76.137 34.630 1.00 12.24 161 LYS B CA 1
ATOM 1474 C C . LYS B 1 22 ? 19.089 -77.218 35.680 1.00 11.69 161 LYS B C 1
ATOM 1475 O O . LYS B 1 22 ? 20.119 -77.676 36.176 1.00 9.03 161 LYS B O 1
ATOM 1481 N N . SER B 1 23 ? 17.877 -77.626 36.011 1.00 9.96 162 SER B N 1
ATOM 1482 C CA . SER B 1 23 ? 17.641 -78.692 36.974 1.00 11.22 162 SER B CA 1
ATOM 1483 C C . SER B 1 23 ? 17.247 -80.013 36.290 1.00 11.76 162 SER B C 1
ATOM 1484 O O . SER B 1 23 ? 16.489 -80.014 35.303 1.00 11.78 162 SER B O 1
ATOM 1487 N N . SER B 1 24 ? 17.732 -81.127 36.834 1.00 12.23 163 SER B N 1
ATOM 1488 C CA . SER B 1 24 ? 17.312 -82.468 36.392 1.00 12.52 163 SER B CA 1
ATOM 1489 C C . SER B 1 24 ? 15.899 -82.798 36.809 1.00 11.74 163 SER B C 1
ATOM 1490 O O . SER B 1 24 ? 15.302 -83.667 36.198 1.00 9.36 163 SER B O 1
ATOM 1493 N N . SER B 1 25 ? 15.350 -82.097 37.816 1.00 11.92 164 SER B N 1
ATOM 1494 C CA . SER B 1 25 ? 14.008 -82.425 38.292 1.00 12.47 164 SER B CA 1
ATOM 1495 C C . SER B 1 25 ? 13.179 -81.278 38.789 1.00 12.89 164 SER B C 1
ATOM 1496 O O . SER B 1 25 ? 13.683 -80.326 39.331 1.00 14.39 164 SER B O 1
ATOM 1499 N N . LEU B 1 26 ? 11.874 -81.406 38.659 1.00 14.11 165 LEU B N 1
ATOM 1500 C CA . LEU B 1 26 ? 10.995 -80.515 39.342 1.00 16.13 165 LEU B CA 1
ATOM 1501 C C . LEU B 1 26 ? 11.119 -80.658 40.861 1.00 17.34 165 LEU B C 1
ATOM 1502 O O . LEU B 1 26 ? 10.983 -79.652 41.559 1.00 15.85 165 LEU B O 1
ATOM 1507 N N . LYS B 1 27 ? 11.421 -81.867 41.365 1.00 16.99 166 LYS B N 1
ATOM 1508 C CA . LYS B 1 27 ? 11.601 -82.105 42.804 1.00 16.77 166 LYS B CA 1
ATOM 1509 C C . LYS B 1 27 ? 12.633 -81.187 43.388 1.00 15.08 166 LYS B C 1
ATOM 1510 O O . LYS B 1 27 ? 12.397 -80.584 44.421 1.00 15.95 166 LYS B O 1
ATOM 1512 N N . HIS B 1 28 ? 13.795 -81.107 42.752 1.00 12.71 167 HIS B N 1
ATOM 1513 C CA . HIS B 1 28 ? 14.832 -80.226 43.230 1.00 13.10 167 HIS B CA 1
ATOM 1514 C C . HIS B 1 28 ? 14.439 -78.739 43.218 1.00 12.39 167 HIS B C 1
ATOM 1515 O O . HIS B 1 28 ? 14.806 -78.022 44.124 1.00 12.61 167 HIS B O 1
ATOM 1522 N N . VAL B 1 29 ? 13.677 -78.310 42.221 1.00 11.64 168 VAL B N 1
ATOM 1523 C CA . VAL B 1 29 ? 13.167 -76.958 42.173 1.00 11.43 168 VAL B CA 1
ATOM 1524 C C . VAL B 1 29 ? 12.241 -76.679 43.376 1.00 11.94 168 VAL B C 1
ATOM 1525 O O . VAL B 1 29 ? 12.403 -75.643 44.055 1.00 11.09 168 VAL B O 1
ATOM 1529 N N . LYS B 1 30 ? 11.303 -77.583 43.642 1.00 12.49 169 LYS B N 1
ATOM 1530 C CA . LYS B 1 30 ? 10.390 -77.419 44.772 1.00 15.01 169 LYS B CA 1
ATOM 1531 C C . LYS B 1 30 ? 11.134 -77.334 46.100 1.00 15.53 169 LYS B C 1
ATOM 1532 O O . LYS B 1 30 ? 10.846 -76.447 46.904 1.00 15.48 169 LYS B O 1
ATOM 1538 N N . ARG B 1 31 ? 12.096 -78.240 46.293 1.00 14.95 170 ARG B N 1
ATOM 1539 C CA . ARG B 1 31 ? 12.951 -78.231 47.456 1.00 14.21 170 ARG B CA 1
ATOM 1540 C C . ARG B 1 31 ? 13.751 -76.948 47.585 1.00 13.05 170 ARG B C 1
ATOM 1541 O O . ARG B 1 31 ? 14.098 -76.540 48.696 1.00 11.31 170 ARG B O 1
ATOM 1549 N N . SER B 1 32 ? 14.096 -76.339 46.462 1.00 12.08 171 SER B N 1
ATOM 1550 C CA . SER B 1 32 ? 14.831 -75.103 46.468 1.00 11.39 171 SER B CA 1
ATOM 1551 C C . SER B 1 32 ? 13.908 -74.029 46.966 1.00 10.41 171 SER B C 1
ATOM 1552 O O . SER B 1 32 ? 14.311 -73.172 47.750 1.00 9.17 171 SER B O 1
ATOM 1555 N N . PHE B 1 33 ? 12.661 -74.074 46.522 1.00 9.91 172 PHE B N 1
ATOM 1556 C CA . PHE B 1 33 ? 11.728 -73.060 46.889 1.00 11.08 172 PHE B CA 1
ATOM 1557 C C . PHE B 1 33 ? 11.486 -73.095 48.407 1.00 13.59 172 PHE B C 1
ATOM 1558 O O . PHE B 1 33 ? 11.449 -72.045 49.086 1.00 13.26 172 PHE B O 1
ATOM 1566 N N . TYR B 1 34 ? 11.283 -74.293 48.939 1.00 14.62 173 TYR B N 1
ATOM 1567 C CA . TYR B 1 34 ? 10.798 -74.424 50.294 1.00 13.22 173 TYR B CA 1
ATOM 1568 C C . TYR B 1 34 ? 11.952 -74.219 51.290 1.00 14.28 173 TYR B C 1
ATOM 1569 O O . TYR B 1 34 ? 11.723 -73.641 52.348 1.00 17.42 173 TYR B O 1
ATOM 1578 N N . ASN B 1 35 ? 13.172 -74.584 50.895 1.00 13.95 174 ASN B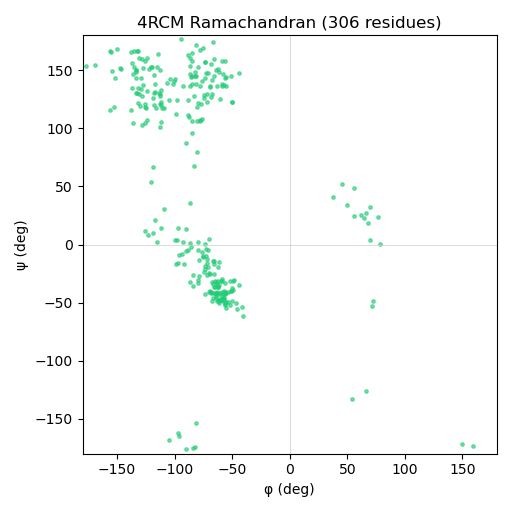 N 1
ATOM 1579 C CA . ASN B 1 35 ? 14.391 -74.482 51.699 1.00 13.79 174 ASN B CA 1
ATOM 1580 C C . ASN B 1 35 ? 15.309 -73.249 51.489 1.00 13.44 174 ASN B C 1
ATOM 1581 O O . ASN B 1 35 ? 16.200 -73.014 52.302 1.00 10.71 174 ASN B O 1
ATOM 1586 N N . GLY B 1 36 ? 15.151 -72.503 50.389 1.00 10.90 175 GLY B N 1
ATOM 1587 C CA . GLY B 1 36 ? 15.855 -71.239 50.214 1.00 10.13 175 GLY B CA 1
ATOM 1588 C C . GLY B 1 36 ? 17.303 -71.421 49.843 1.00 10.58 175 GLY B C 1
ATOM 1589 O O . GLY B 1 36 ? 18.124 -70.556 50.172 1.00 10.30 175 GLY B O 1
ATOM 1590 N N . ILE B 1 37 ? 17.651 -72.576 49.262 1.00 9.78 176 ILE B N 1
ATOM 1591 C CA . ILE B 1 37 ? 19.059 -72.820 48.858 1.00 11.16 176 ILE B CA 1
ATOM 1592 C C . ILE B 1 37 ? 19.136 -73.433 47.452 1.00 10.41 176 ILE B C 1
ATOM 1593 O O . ILE B 1 37 ? 18.159 -73.940 46.931 1.00 10.05 176 ILE B O 1
ATOM 1598 N N . TRP B 1 38 ? 20.350 -73.428 46.883 1.00 9.50 177 TRP B N 1
ATOM 1599 C CA . TRP B 1 38 ? 20.597 -74.105 45.646 1.00 10.03 177 TRP B CA 1
ATOM 1600 C C . TRP B 1 38 ? 22.071 -74.465 45.602 1.00 10.39 177 TRP B C 1
ATOM 1601 O O . TRP B 1 38 ? 22.879 -73.759 46.221 1.00 9.78 177 TRP B O 1
ATOM 1612 N N . SER B 1 39 ? 22.380 -75.574 44.929 1.00 11.24 178 SER B N 1
ATOM 1613 C CA A SER B 1 39 ? 23.759 -75.981 44.580 0.70 12.23 178 SER B CA 1
ATOM 1614 C CA B SER B 1 39 ? 23.765 -75.857 44.538 0.30 11.65 178 SER B CA 1
ATOM 1615 C C . SER B 1 39 ? 23.860 -76.241 43.079 1.00 12.50 178 SER B C 1
ATOM 1616 O O . SER B 1 39 ? 22.994 -76.927 42.523 1.00 10.82 178 SER B O 1
ATOM 1621 N N . SER B 1 40 ? 24.928 -75.767 42.430 1.00 14.62 179 SER B N 1
ATOM 1622 C CA . SER B 1 40 ? 25.181 -76.155 41.057 1.00 14.86 179 SER B CA 1
ATOM 1623 C C . SER B 1 40 ? 26.341 -77.181 41.065 1.00 18.13 179 SER B C 1
ATOM 1624 O O . SER B 1 40 ? 26.728 -77.667 42.122 1.00 16.34 179 SER B O 1
ATOM 1627 N N . THR B 1 41 ? 26.890 -77.494 39.898 1.00 18.03 180 THR B N 1
ATOM 1628 C CA . THR B 1 41 ? 28.059 -78.338 39.841 1.00 20.38 180 THR B CA 1
ATOM 1629 C C . THR B 1 41 ? 29.201 -77.578 40.459 1.00 23.55 180 THR B C 1
ATOM 1630 O O . THR B 1 41 ? 29.039 -76.426 40.771 1.00 21.81 180 THR B O 1
ATOM 1634 N N . HIS B 1 42 ? 30.364 -78.220 40.626 1.00 26.54 181 HIS B N 1
ATOM 1635 C CA . HIS B 1 42 ? 31.555 -77.529 41.133 1.00 30.44 181 HIS B CA 1
ATOM 1636 C C . HIS B 1 42 ? 31.953 -76.358 40.276 1.00 27.27 181 HIS B C 1
ATOM 1637 O O . HIS B 1 42 ? 32.315 -75.304 40.809 1.00 34.05 181 HIS B O 1
ATOM 1644 N N . PHE B 1 43 ? 31.910 -76.530 38.965 1.00 25.13 182 PHE B N 1
ATOM 1645 C CA . PHE B 1 43 ? 32.279 -75.458 38.046 1.00 28.21 182 PHE B CA 1
ATOM 1646 C C . PHE B 1 43 ? 31.150 -74.457 37.889 1.00 21.43 182 PHE B C 1
ATOM 1647 O O . PHE B 1 43 ? 31.401 -73.292 37.681 1.00 18.91 182 PHE B O 1
ATOM 1655 N N . GLY B 1 44 ? 29.909 -74.920 37.959 1.00 18.70 183 GLY B N 1
ATOM 1656 C CA . GLY B 1 44 ? 28.781 -73.979 38.033 1.00 19.36 183 GLY B CA 1
ATOM 1657 C C . GLY B 1 44 ? 28.940 -73.029 39.218 1.00 16.48 183 GLY B C 1
ATOM 1658 O O . GLY B 1 44 ? 28.877 -71.814 39.064 1.00 17.29 183 GLY B O 1
ATOM 1659 N N . ASN B 1 45 ? 29.159 -73.619 40.390 1.00 14.98 184 ASN B N 1
ATOM 1660 C CA . ASN B 1 45 ? 29.273 -72.894 41.644 1.00 15.02 184 ASN B CA 1
ATOM 1661 C C . ASN B 1 45 ? 30.388 -71.909 41.579 1.00 16.31 184 ASN B C 1
ATOM 1662 O O . ASN B 1 45 ? 30.250 -70.790 42.071 1.00 14.41 184 ASN B O 1
ATOM 1667 N N . LYS B 1 46 ? 31.509 -72.303 40.979 1.00 17.02 185 LYS B N 1
ATOM 1668 C CA . LYS B 1 46 ? 32.617 -71.363 40.798 1.00 19.12 185 LYS B CA 1
ATOM 1669 C C . LYS B 1 46 ? 32.211 -70.105 40.023 1.00 18.91 185 LYS B C 1
ATOM 1670 O O . LYS B 1 46 ? 32.546 -68.979 40.414 1.00 18.05 185 LYS B O 1
ATOM 1674 N N . ARG B 1 47 ? 31.551 -70.290 38.881 1.00 17.47 186 ARG B N 1
ATOM 1675 C CA A ARG B 1 47 ? 31.147 -69.153 38.062 0.50 18.09 186 ARG B CA 1
ATOM 1676 C CA B ARG B 1 47 ? 31.141 -69.153 38.063 0.50 18.16 186 ARG B CA 1
ATOM 1677 C C . ARG B 1 47 ? 30.184 -68.263 38.849 1.00 16.67 186 ARG B C 1
ATOM 1678 O O . ARG B 1 47 ? 30.344 -67.049 38.899 1.00 16.69 186 ARG B O 1
ATOM 1693 N N . LEU B 1 48 ? 29.180 -68.866 39.465 1.00 15.44 187 LEU B N 1
ATOM 1694 C CA . LEU B 1 48 ? 28.207 -68.087 40.229 1.00 14.17 187 LEU B CA 1
ATOM 1695 C C . LEU B 1 48 ? 28.855 -67.343 41.443 1.00 15.34 187 LEU B C 1
ATOM 1696 O O . LEU B 1 48 ? 28.569 -66.177 41.679 1.00 14.28 187 LEU B O 1
ATOM 1701 N N . SER B 1 49 ? 29.749 -68.012 42.162 1.00 15.49 188 SER B N 1
ATOM 1702 C CA . SER B 1 49 ? 30.506 -67.410 43.257 1.00 15.88 188 SER B CA 1
ATOM 1703 C C . SER B 1 49 ? 31.368 -66.173 42.860 1.00 16.06 188 SER B C 1
ATOM 1704 O O . SER B 1 49 ? 31.337 -65.140 43.550 1.00 16.43 188 SER B O 1
ATOM 1707 N N . GLU B 1 50 ? 32.128 -66.277 41.789 1.00 17.83 189 GLU B N 1
ATOM 1708 C CA . GLU B 1 50 ? 32.878 -65.128 41.252 1.00 22.67 189 GLU B CA 1
ATOM 1709 C C . GLU B 1 50 ? 32.022 -63.920 40.903 1.00 19.93 189 GLU B C 1
ATOM 1710 O O . GLU B 1 50 ? 32.358 -62.776 41.267 1.00 20.65 189 GLU B O 1
ATOM 1716 N N . ALA B 1 51 ? 30.922 -64.172 40.193 1.00 17.57 190 ALA B N 1
ATOM 1717 C CA . ALA B 1 51 ? 29.948 -63.150 39.865 1.00 17.47 190 ALA B CA 1
ATOM 1718 C C . ALA B 1 51 ? 29.425 -62.437 41.106 1.00 18.01 190 ALA B C 1
ATOM 1719 O O . ALA B 1 51 ? 29.420 -61.205 41.179 1.00 23.63 190 ALA B O 1
ATOM 1721 N N . TYR B 1 52 ? 28.924 -63.221 42.045 1.00 15.66 191 TYR B N 1
ATOM 1722 C CA . TYR B 1 52 ? 28.428 -62.727 43.296 1.00 15.84 191 TYR B CA 1
ATOM 1723 C C . TYR B 1 52 ? 29.430 -61.857 44.030 1.00 16.91 191 TYR B C 1
ATOM 1724 O O . TYR B 1 52 ? 29.085 -60.766 44.477 1.00 15.99 191 TYR B O 1
ATOM 1733 N N . LYS B 1 53 ? 30.659 -62.366 44.155 1.00 19.95 192 LYS B N 1
ATOM 1734 C CA . LYS B 1 53 ? 31.744 -61.676 44.862 1.00 21.91 192 LYS B CA 1
ATOM 1735 C C . LYS B 1 53 ? 31.965 -60.264 44.420 1.00 23.16 192 LYS B C 1
ATOM 1736 O O . LYS B 1 53 ? 32.054 -59.368 45.257 1.00 22.47 192 LYS B O 1
ATOM 1742 N N . LYS B 1 54 ? 32.112 -60.097 43.107 1.00 21.68 193 LYS B N 1
ATOM 1743 C CA . LYS B 1 54 ? 32.377 -58.806 42.465 1.00 22.08 193 LYS B CA 1
ATOM 1744 C C . LYS B 1 54 ? 31.195 -57.804 42.407 1.00 21.95 193 LYS B C 1
ATOM 1745 O O . LYS B 1 54 ? 31.368 -56.699 41.909 1.00 23.28 193 LYS B O 1
ATOM 1748 N N . LEU B 1 55 ? 30.012 -58.203 42.866 1.00 20.03 194 LEU B N 1
ATOM 1749 C CA . LEU B 1 55 ? 28.874 -57.302 42.956 1.00 19.21 194 LEU B CA 1
ATOM 1750 C C . LEU B 1 55 ? 29.229 -56.139 43.844 1.00 23.22 194 LEU B C 1
ATOM 1751 O O . LEU B 1 55 ? 29.795 -56.342 44.925 1.00 24.23 194 LEU B O 1
ATOM 1756 N N . ASN B 1 56 ? 28.826 -54.948 43.413 1.00 24.91 195 ASN B N 1
ATOM 1757 C CA . ASN B 1 56 ? 28.963 -53.703 44.172 1.00 26.93 195 ASN B CA 1
ATOM 1758 C C . ASN B 1 56 ? 27.667 -52.961 44.274 1.00 28.81 195 ASN B C 1
ATOM 1759 O O . ASN B 1 56 ? 26.760 -53.150 43.458 1.00 27.56 195 ASN B O 1
ATOM 1764 N N . SER B 1 57 ? 27.621 -52.080 45.268 1.00 27.65 196 SER B N 1
ATOM 1765 C CA . SER B 1 57 ? 26.487 -51.257 45.537 1.00 29.04 196 SER B CA 1
ATOM 1766 C C . SER B 1 57 ? 25.279 -52.191 45.674 1.00 24.28 196 SER B C 1
ATOM 1767 O O . SER B 1 57 ? 25.369 -53.196 46.359 1.00 27.21 196 SER B O 1
ATOM 1770 N N . GLY B 1 58 ? 24.171 -51.868 45.027 1.00 24.66 197 GLY B N 1
ATOM 1771 C CA . GLY B 1 58 ? 22.975 -52.693 45.098 1.00 20.94 197 GLY B CA 1
ATOM 1772 C C . GLY B 1 58 ? 22.813 -53.655 43.938 1.00 19.11 197 GLY B C 1
ATOM 1773 O O . GLY B 1 58 ? 21.737 -54.141 43.735 1.00 20.23 197 GLY B O 1
ATOM 1774 N N . ALA B 1 59 ? 23.856 -53.882 43.137 1.00 15.93 198 ALA B N 1
ATOM 1775 C CA . ALA B 1 59 ? 23.773 -54.852 42.051 1.00 14.77 198 ALA B CA 1
ATOM 1776 C C . ALA B 1 59 ? 23.409 -56.222 42.640 1.00 13.73 198 ALA B C 1
ATOM 1777 O O . ALA B 1 59 ? 23.747 -56.546 43.819 1.00 11.81 198 ALA B O 1
ATOM 1779 N N . LYS B 1 60 ? 22.649 -56.968 41.840 1.00 11.08 199 LYS B N 1
ATOM 1780 C CA . LYS B 1 60 ? 22.090 -58.272 42.205 1.00 10.66 199 LYS B CA 1
ATOM 1781 C C . LYS B 1 60 ? 22.444 -59.395 41.176 1.00 10.88 199 LYS B C 1
ATOM 1782 O O . LYS B 1 60 ? 22.732 -59.125 39.997 1.00 9.01 199 LYS B O 1
ATOM 1788 N N . VAL B 1 61 ? 22.384 -60.660 41.646 1.00 11.29 200 VAL B N 1
ATOM 1789 C CA . VAL B 1 61 ? 22.456 -61.853 40.755 1.00 11.17 200 VAL B CA 1
ATOM 1790 C C . VAL B 1 61 ? 21.115 -62.582 40.774 1.00 10.96 200 VAL B C 1
ATOM 1791 O O . VAL B 1 61 ? 20.656 -62.991 41.861 1.00 10.36 200 VAL B O 1
ATOM 1795 N N . PHE B 1 62 ? 20.499 -62.716 39.584 1.00 9.68 201 PHE B N 1
ATOM 1796 C CA . PHE B 1 62 ? 19.302 -63.487 39.421 1.00 10.31 201 PHE B CA 1
ATOM 1797 C C . PHE B 1 62 ? 19.496 -64.714 38.517 1.00 9.37 201 PHE B C 1
ATOM 1798 O O . PHE B 1 62 ? 20.344 -64.715 37.574 1.00 7.74 201 PHE B O 1
ATOM 1806 N N . LEU B 1 63 ? 18.646 -65.705 38.791 1.00 8.71 202 LEU B N 1
ATOM 1807 C CA . LEU B 1 63 ? 18.720 -67.069 38.245 1.00 8.56 202 LEU B CA 1
ATOM 1808 C C . LEU B 1 63 ? 17.413 -67.432 37.601 1.00 8.65 202 LEU B C 1
ATOM 1809 O O . LEU B 1 63 ? 16.360 -67.483 38.265 1.00 8.16 202 LEU B O 1
ATOM 1814 N N . PHE B 1 64 ? 17.472 -67.686 36.314 1.00 8.61 203 PHE B N 1
ATOM 1815 C CA . PHE B 1 64 ? 16.293 -68.168 35.595 1.00 8.24 203 PHE B CA 1
ATOM 1816 C C . PHE B 1 64 ? 16.281 -69.723 35.722 1.00 8.81 203 PHE B C 1
ATOM 1817 O O . PHE B 1 64 ? 17.137 -70.400 35.106 1.00 9.37 203 PHE B O 1
ATOM 1825 N N . PHE B 1 65 ? 15.335 -70.273 36.498 1.00 8.55 204 PHE B N 1
ATOM 1826 C CA . PHE B 1 65 ? 15.232 -71.736 36.695 1.00 9.70 204 PHE B CA 1
ATOM 1827 C C . PHE B 1 65 ? 14.469 -72.446 35.591 1.00 9.93 204 PHE B C 1
ATOM 1828 O O . PHE B 1 65 ? 13.334 -72.084 35.276 1.00 10.29 204 PHE B O 1
ATOM 1836 N N . SER B 1 66 ? 15.104 -73.480 35.027 1.00 10.02 205 SER B N 1
ATOM 1837 C CA A SER B 1 66 ? 14.477 -74.296 33.973 0.60 10.53 205 SER B CA 1
ATOM 1838 C CA B SER B 1 66 ? 14.489 -74.305 33.983 0.40 10.65 205 SER B CA 1
ATOM 1839 C C . SER B 1 66 ? 14.784 -75.793 34.221 1.00 11.61 205 SER B C 1
ATOM 1840 O O . SER B 1 66 ? 15.862 -76.151 34.704 1.00 13.67 205 SER B O 1
ATOM 1845 N N . ILE B 1 67 ? 13.837 -76.653 33.889 1.00 12.69 206 ILE B N 1
ATOM 1846 C CA . ILE B 1 67 ? 13.975 -78.132 34.088 1.00 12.97 206 ILE B CA 1
ATOM 1847 C C . ILE B 1 67 ? 14.402 -78.736 32.762 1.00 12.66 206 ILE B C 1
ATOM 1848 O O . ILE B 1 67 ? 13.751 -78.512 31.746 1.00 14.34 206 ILE B O 1
ATOM 1853 N N . ASN B 1 68 ? 15.509 -79.454 32.739 1.00 12.65 207 ASN B N 1
ATOM 1854 C CA A ASN B 1 68 ? 15.946 -80.052 31.471 0.60 13.77 207 ASN B CA 1
ATOM 1855 C CA B ASN B 1 68 ? 15.999 -80.122 31.521 0.40 13.44 207 ASN B CA 1
ATOM 1856 C C . ASN B 1 68 ? 14.863 -80.990 30.883 1.00 14.39 207 ASN B C 1
ATOM 1857 O O . ASN B 1 68 ? 13.972 -81.560 31.622 1.00 11.54 207 ASN B O 1
ATOM 1866 N N . THR B 1 69 ? 14.881 -81.076 29.544 1.00 15.40 208 THR B N 1
ATOM 1867 C CA . THR B 1 69 ? 13.963 -81.892 28.738 1.00 13.00 208 THR B CA 1
ATOM 1868 C C . THR B 1 69 ? 12.532 -81.403 28.632 1.00 14.65 208 THR B C 1
ATOM 1869 O O . THR B 1 69 ? 11.972 -81.372 27.513 1.00 13.81 208 THR B O 1
ATOM 1873 N N . SER B 1 70 ? 11.896 -81.050 29.738 1.00 14.69 209 SER B N 1
ATOM 1874 C CA . SER B 1 70 ? 10.598 -80.405 29.619 1.00 17.38 209 SER B CA 1
ATOM 1875 C C . SER B 1 70 ? 10.793 -79.009 29.026 1.00 18.29 209 SER B C 1
ATOM 1876 O O . SER B 1 70 ? 9.874 -78.471 28.400 1.00 15.60 209 SER B O 1
ATOM 1879 N N . GLY B 1 71 ? 11.994 -78.444 29.212 1.00 18.94 210 GLY B N 1
ATOM 1880 C CA . GLY B 1 71 ? 12.207 -77.004 28.969 1.00 22.30 210 GLY B CA 1
ATOM 1881 C C . GLY B 1 71 ? 11.152 -76.135 29.656 1.00 23.58 210 GLY B C 1
ATOM 1882 O O . GLY B 1 71 ? 10.753 -75.086 29.149 1.00 24.20 210 GLY B O 1
ATOM 1883 N N . ARG B 1 72 ? 10.684 -76.563 30.816 1.00 20.76 211 ARG B N 1
ATOM 1884 C CA . ARG B 1 72 ? 9.797 -75.739 31.574 1.00 20.15 211 ARG B CA 1
ATOM 1885 C C . ARG B 1 72 ? 10.536 -74.600 32.330 1.00 18.74 211 ARG B C 1
ATOM 1886 O O . ARG B 1 72 ? 11.146 -74.855 33.369 1.00 21.83 211 ARG B O 1
ATOM 1894 N N . PHE B 1 73 ? 10.433 -73.355 31.876 1.00 17.84 212 PHE B N 1
ATOM 1895 C CA . PHE B 1 73 ? 10.982 -72.228 32.674 1.00 19.30 212 PHE B CA 1
ATOM 1896 C C . PHE B 1 73 ? 9.965 -71.903 33.753 1.00 18.84 212 PHE B C 1
ATOM 1897 O O . PHE B 1 73 ? 8.852 -71.536 33.442 1.00 18.60 212 PHE B O 1
ATOM 1905 N N . CYS B 1 74 ? 10.349 -72.050 35.026 1.00 15.53 213 CYS B N 1
ATOM 1906 C CA . CYS B 1 74 ? 9.353 -72.054 36.114 1.00 15.47 213 CYS B CA 1
ATOM 1907 C C . CYS B 1 74 ? 9.521 -71.011 37.235 1.00 14.11 213 CYS B C 1
ATOM 1908 O O . CYS B 1 74 ? 8.771 -71.045 38.216 1.00 12.26 213 CYS B O 1
ATOM 1911 N N . GLY B 1 75 ? 10.457 -70.066 37.050 1.00 11.66 214 GLY B N 1
ATOM 1912 C CA . GLY B 1 75 ? 10.520 -68.891 37.903 1.00 10.21 214 GLY B CA 1
ATOM 1913 C C . GLY B 1 75 ? 11.916 -68.337 38.087 1.00 9.01 214 GLY B C 1
ATOM 1914 O O . GLY B 1 75 ? 12.839 -68.762 37.426 1.00 7.72 214 GLY B O 1
ATOM 1915 N N . VAL B 1 76 ? 12.007 -67.379 38.991 1.00 7.99 215 VAL B N 1
ATOM 1916 C CA . VAL B 1 76 ? 13.162 -66.539 39.161 1.00 7.53 215 VAL B CA 1
ATOM 1917 C C . VAL B 1 76 ? 13.546 -66.441 40.630 1.00 7.34 215 VAL B C 1
ATOM 1918 O O . VAL B 1 76 ? 12.734 -66.131 41.473 1.00 6.84 215 VAL B O 1
ATOM 1922 N N . ALA B 1 77 ? 14.827 -66.659 40.915 1.00 7.04 216 ALA B N 1
ATOM 1923 C CA . ALA B 1 77 ? 15.341 -66.604 42.270 1.00 7.96 216 ALA B CA 1
ATOM 1924 C C . ALA B 1 77 ? 16.556 -65.693 42.268 1.00 8.26 216 ALA B C 1
ATOM 1925 O O . ALA B 1 77 ? 17.316 -65.661 41.299 1.00 7.90 216 ALA B O 1
ATOM 1927 N N . GLU B 1 78 ? 16.708 -64.937 43.341 1.00 9.21 217 GLU B N 1
ATOM 1928 C CA . GLU B 1 78 ? 17.902 -64.106 43.547 1.00 8.90 217 GLU B CA 1
ATOM 1929 C C . GLU B 1 78 ? 18.899 -64.882 44.342 1.00 8.49 217 GLU B C 1
ATOM 1930 O O . GLU B 1 78 ? 18.508 -65.505 45.337 1.00 7.83 217 GLU B O 1
ATOM 1936 N N . MET B 1 79 ? 20.196 -64.828 43.937 1.00 7.77 218 MET B N 1
ATOM 1937 C CA . MET B 1 79 ? 21.277 -65.346 44.762 1.00 8.89 218 MET B CA 1
ATOM 1938 C C . MET B 1 79 ? 21.570 -64.343 45.896 1.00 9.90 218 MET B C 1
ATOM 1939 O O . MET B 1 79 ? 21.851 -63.169 45.624 1.00 9.20 218 MET B O 1
ATOM 1944 N N . VAL B 1 80 ? 21.454 -64.763 47.152 1.00 11.37 219 VAL B N 1
ATOM 1945 C CA . VAL B 1 80 ? 21.623 -63.828 48.306 1.00 14.06 219 VAL B CA 1
ATOM 1946 C C . VAL B 1 80 ? 22.766 -64.163 49.272 1.00 17.21 219 VAL B C 1
ATOM 1947 O O . VAL B 1 80 ? 22.890 -63.545 50.336 1.00 23.60 219 VAL B O 1
ATOM 1951 N N . SER B 1 81 ? 23.619 -65.108 48.893 1.00 15.95 220 SER B N 1
ATOM 1952 C CA . SER B 1 81 ? 24.852 -65.405 49.630 1.00 17.19 220 SER B CA 1
ATOM 1953 C C . SER B 1 81 ? 25.858 -66.027 48.700 1.00 17.35 220 SER B C 1
ATOM 1954 O O . SER B 1 81 ? 25.495 -66.492 47.587 1.00 15.04 220 SER B O 1
ATOM 1957 N N . ASP B 1 82 ? 27.108 -66.071 49.158 1.00 14.69 221 ASP B N 1
ATOM 1958 C CA . ASP B 1 82 ? 28.140 -66.854 48.513 1.00 17.06 221 ASP B CA 1
ATOM 1959 C C . ASP B 1 82 ? 28.031 -68.322 48.984 1.00 17.79 221 ASP B C 1
ATOM 1960 O O . ASP B 1 82 ? 27.079 -68.709 49.704 1.00 14.34 221 ASP B O 1
ATOM 1965 N N . LEU B 1 83 ? 29.004 -69.122 48.549 1.00 15.71 222 LEU B N 1
ATOM 1966 C CA . LEU B 1 83 ? 29.054 -70.550 48.816 1.00 17.92 222 LEU B CA 1
ATOM 1967 C C . LEU B 1 83 ? 29.288 -70.760 50.296 1.00 20.32 222 LEU B C 1
ATOM 1968 O O . LEU B 1 83 ? 30.225 -70.172 50.855 1.00 17.87 222 LEU B O 1
ATOM 1973 N N . LYS B 1 84 ? 28.453 -71.598 50.908 1.00 19.56 223 LYS B N 1
ATOM 1974 C CA . LYS B 1 84 ? 28.522 -71.867 52.330 1.00 24.69 223 LYS B CA 1
ATOM 1975 C C . LYS B 1 84 ? 28.842 -73.336 52.609 1.00 28.24 223 LYS B C 1
ATOM 1976 O O . LYS B 1 84 ? 28.285 -74.220 51.979 1.00 35.16 223 LYS B O 1
ATOM 1980 N N . MET B 1 85 ? 29.715 -73.585 53.585 1.00 29.66 224 MET B N 1
ATOM 1981 C CA . MET B 1 85 ? 30.071 -74.955 53.969 1.00 27.63 224 MET B CA 1
ATOM 1982 C C . MET B 1 85 ? 28.971 -75.656 54.773 1.00 26.50 224 MET B C 1
ATOM 1983 O O . MET B 1 85 ? 28.899 -76.882 54.782 1.00 28.16 224 MET B O 1
ATOM 1985 N N . ASP B 1 86 ? 28.116 -74.864 55.427 1.00 22.72 225 ASP B N 1
ATOM 1986 C CA . ASP B 1 86 ? 27.220 -75.331 56.480 1.00 24.83 225 ASP B CA 1
ATOM 1987 C C . ASP B 1 86 ? 25.719 -75.322 56.142 1.00 24.37 225 ASP B C 1
ATOM 1988 O O . ASP B 1 86 ? 24.870 -75.469 57.029 1.00 27.07 225 ASP B O 1
ATOM 1993 N N . LEU B 1 87 ? 25.358 -75.180 54.873 1.00 22.04 226 LEU B N 1
ATOM 1994 C CA . LEU B 1 87 ? 23.957 -75.373 54.510 1.00 21.91 226 LEU B CA 1
ATOM 1995 C C . LEU B 1 87 ? 23.733 -76.841 54.256 1.00 22.03 226 LEU B C 1
ATOM 1996 O O . LEU B 1 87 ? 24.636 -77.534 53.876 1.00 22.71 226 LEU B O 1
ATOM 2001 N N . ASP B 1 88 ? 22.507 -77.300 54.450 1.00 20.39 227 ASP B N 1
ATOM 2002 C CA . ASP B 1 88 ? 22.197 -78.729 54.379 1.00 25.41 227 ASP B CA 1
ATOM 2003 C C . ASP B 1 88 ? 21.914 -79.210 52.937 1.00 20.71 227 ASP B C 1
ATOM 2004 O O . ASP B 1 88 ? 20.792 -79.124 52.464 1.00 17.70 227 ASP B O 1
ATOM 2009 N N . THR B 1 89 ? 22.949 -79.751 52.285 1.00 19.18 228 THR B N 1
ATOM 2010 C CA . THR B 1 89 ? 22.875 -80.274 50.900 1.00 19.12 228 THR B CA 1
ATOM 2011 C C . THR B 1 89 ? 22.263 -81.680 50.824 1.00 22.78 228 THR B C 1
ATOM 2012 O O . THR B 1 89 ? 22.141 -82.279 49.722 1.0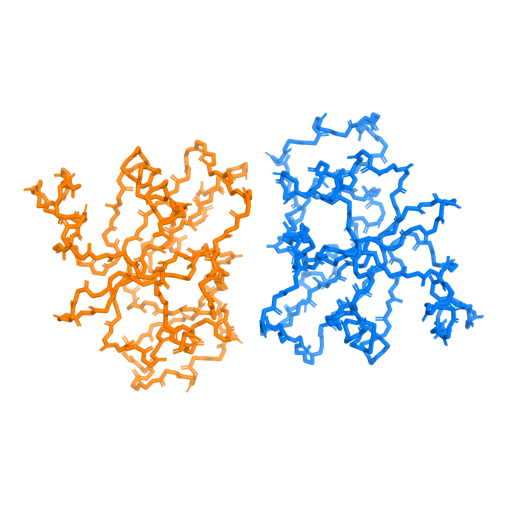0 20.49 228 THR B O 1
ATOM 2016 N N . SER B 1 90 ? 21.840 -82.205 51.983 1.00 22.61 229 SER B N 1
ATOM 2017 C CA . SER B 1 90 ? 21.308 -83.529 52.061 1.00 23.51 229 SER B CA 1
ATOM 2018 C C . SER B 1 90 ? 19.895 -83.563 51.501 1.00 24.52 229 SER B C 1
ATOM 2019 O O . SER B 1 90 ? 19.344 -84.646 51.280 1.00 27.51 229 SER B O 1
ATOM 2022 N N . ILE B 1 91 ? 19.302 -82.391 51.231 1.00 23.66 230 ILE B N 1
ATOM 2023 C CA . ILE B 1 91 ? 17.969 -82.342 50.605 1.00 22.13 230 ILE B CA 1
ATOM 2024 C C . ILE B 1 91 ? 18.016 -82.759 49.099 1.00 21.11 230 ILE B C 1
ATOM 2025 O O . ILE B 1 91 ? 16.979 -82.967 48.471 1.00 22.45 230 ILE B O 1
ATOM 2030 N N . TRP B 1 92 ? 19.211 -82.834 48.540 1.00 19.65 231 TRP B N 1
ATOM 2031 C CA . TRP B 1 92 ? 19.403 -83.189 47.120 1.00 20.40 231 TRP B CA 1
ATOM 2032 C C . TRP B 1 92 ? 19.470 -84.715 46.990 1.00 23.10 231 TRP B C 1
ATOM 2033 O O . TRP B 1 92 ? 19.948 -85.390 47.890 1.00 22.11 231 TRP B O 1
ATOM 2044 N N . GLU B 1 93 ? 18.973 -85.256 45.881 1.00 26.71 232 GLU B N 1
ATOM 2045 C CA . GLU B 1 93 ? 19.246 -86.654 45.472 1.00 30.31 232 GLU B CA 1
ATOM 2046 C C . GLU B 1 93 ? 20.582 -86.646 44.778 1.00 29.75 232 GLU B C 1
ATOM 2047 O O . GLU B 1 93 ? 20.911 -85.684 44.116 1.00 25.23 232 GLU B O 1
ATOM 2053 N N . ASP B 1 94 ? 21.359 -87.710 44.942 1.00 36.96 233 ASP B N 1
ATOM 2054 C CA . ASP B 1 94 ? 22.752 -87.759 44.437 1.00 43.11 233 ASP B CA 1
ATOM 2055 C C . ASP B 1 94 ? 23.505 -86.478 44.773 1.00 41.32 233 ASP B C 1
ATOM 2056 O O . ASP B 1 94 ? 24.095 -85.837 43.901 1.00 47.07 233 ASP B O 1
ATOM 2061 N N . GLU B 1 95 ? 23.470 -86.119 46.045 1.00 39.44 234 GLU B N 1
ATOM 2062 C CA . GLU B 1 95 ? 24.100 -84.898 46.550 1.00 36.75 234 GLU B CA 1
ATOM 2063 C C . GLU B 1 95 ? 25.593 -84.695 46.160 1.00 37.83 234 GLU B C 1
ATOM 2064 O O . GLU B 1 95 ? 26.047 -83.563 46.023 1.00 36.80 234 GLU B O 1
ATOM 2070 N N . GLN B 1 96 ? 26.355 -85.775 46.006 1.00 37.26 235 GLN B N 1
ATOM 2071 C CA . GLN B 1 96 ? 27.775 -85.653 45.651 1.00 34.40 235 GLN B CA 1
ATOM 2072 C C . GLN B 1 96 ? 27.996 -85.232 44.188 1.00 34.36 235 GLN B C 1
ATOM 2073 O O . GLN B 1 96 ? 29.120 -84.947 43.800 1.00 34.12 235 GLN B O 1
ATOM 2075 N N . LYS B 1 97 ? 26.928 -85.221 43.379 1.00 35.97 236 LYS B N 1
ATOM 2076 C CA . LYS B 1 97 ? 26.969 -84.651 42.022 1.00 38.72 236 LYS B CA 1
ATOM 2077 C C . LYS B 1 97 ? 27.054 -83.103 42.017 1.00 38.72 236 LYS B C 1
ATOM 2078 O O . LYS B 1 97 ? 27.384 -82.491 40.982 1.00 35.32 236 LYS B O 1
ATOM 2082 N N . TYR B 1 98 ? 26.753 -82.491 43.170 1.00 36.52 237 TYR B N 1
ATOM 2083 C CA . TYR B 1 98 ? 26.674 -81.001 43.327 1.00 33.90 237 TYR B CA 1
ATOM 2084 C C . TYR B 1 98 ? 27.632 -80.528 44.410 1.00 31.88 237 TYR B C 1
ATOM 2085 O O . TYR B 1 98 ? 27.919 -81.264 45.370 1.00 25.97 237 TYR B O 1
ATOM 2094 N N . GLY B 1 99 ? 28.115 -79.297 44.265 1.00 32.48 238 GLY B N 1
ATOM 2095 C CA . GLY B 1 99 ? 28.996 -78.704 45.269 1.00 30.91 238 GLY B CA 1
ATOM 2096 C C . GLY B 1 99 ? 28.229 -78.126 46.459 1.00 27.80 238 GLY B C 1
ATOM 2097 O O . GLY B 1 99 ? 27.093 -78.547 46.778 1.00 26.96 238 GLY B O 1
ATOM 2098 N N . LYS B 1 100 ? 28.855 -77.131 47.100 1.00 28.04 239 LYS B N 1
ATOM 2099 C CA . LYS B 1 100 ? 28.315 -76.513 48.313 1.00 27.33 239 LYS B CA 1
ATOM 2100 C C . LYS B 1 100 ? 27.060 -75.731 47.957 1.00 25.05 239 LYS B C 1
ATOM 2101 O O . LYS B 1 100 ? 26.886 -75.321 46.803 1.00 26.24 239 LYS B O 1
ATOM 2107 N N . ALA B 1 101 ? 26.172 -75.529 48.920 1.00 19.76 240 ALA B N 1
ATOM 2108 C CA . ALA B 1 101 ? 24.996 -74.714 48.640 1.00 18.22 240 ALA B CA 1
ATOM 2109 C C . ALA B 1 101 ? 25.227 -73.183 48.850 1.00 19.20 240 ALA B C 1
ATOM 2110 O O . ALA B 1 101 ? 26.176 -72.747 49.543 1.00 15.80 240 ALA B O 1
ATOM 2112 N N . PHE B 1 102 ? 24.350 -72.371 48.230 1.00 15.33 241 PHE B N 1
ATOM 2113 C CA . PHE B 1 102 ? 24.271 -70.968 48.532 1.00 12.57 241 PHE B CA 1
ATOM 2114 C C . PHE B 1 102 ? 22.791 -70.609 48.742 1.00 12.01 241 PHE B C 1
ATOM 2115 O O . PHE B 1 102 ? 21.894 -71.382 48.422 1.00 11.06 241 PHE B O 1
ATOM 2123 N N . LYS B 1 103 ? 22.562 -69.432 49.296 1.00 11.85 242 LYS B N 1
ATOM 2124 C CA . LYS B 1 103 ? 21.209 -69.005 49.691 1.00 12.18 242 LYS B CA 1
ATOM 2125 C C . LYS B 1 103 ? 20.487 -68.404 48.519 1.00 10.20 242 LYS B C 1
ATOM 2126 O O . LYS B 1 103 ? 21.049 -67.614 47.801 1.00 9.54 242 LYS B O 1
ATOM 2132 N N . VAL B 1 104 ? 19.197 -68.736 48.353 1.00 10.10 243 VAL B N 1
ATOM 2133 C CA . VAL B 1 104 ? 18.435 -68.111 47.331 1.00 9.97 243 VAL B CA 1
ATOM 2134 C C . VAL B 1 104 ? 17.057 -67.741 47.872 1.00 11.41 243 VAL B C 1
ATOM 2135 O O . VAL B 1 104 ? 16.593 -68.321 48.834 1.00 10.00 243 VAL B O 1
ATOM 2139 N N . ARG B 1 105 ? 16.439 -66.759 47.231 1.00 14.22 244 ARG B N 1
ATOM 2140 C CA . ARG B 1 105 ? 15.087 -66.309 47.573 1.00 16.40 244 ARG B CA 1
ATOM 2141 C C . ARG B 1 105 ? 14.281 -66.258 46.268 1.00 16.12 244 ARG B C 1
ATOM 2142 O O . ARG B 1 105 ? 14.624 -65.528 45.359 1.00 19.45 244 ARG B O 1
ATOM 2150 N N . TRP B 1 106 ? 13.215 -67.033 46.184 1.00 14.53 245 TRP B N 1
ATOM 2151 C CA . TRP B 1 106 ? 12.415 -67.129 44.974 1.00 14.51 245 TRP B CA 1
ATOM 2152 C C . TRP B 1 106 ? 11.502 -65.911 44.856 1.00 16.38 245 TRP B C 1
ATOM 2153 O O . TRP B 1 106 ? 10.546 -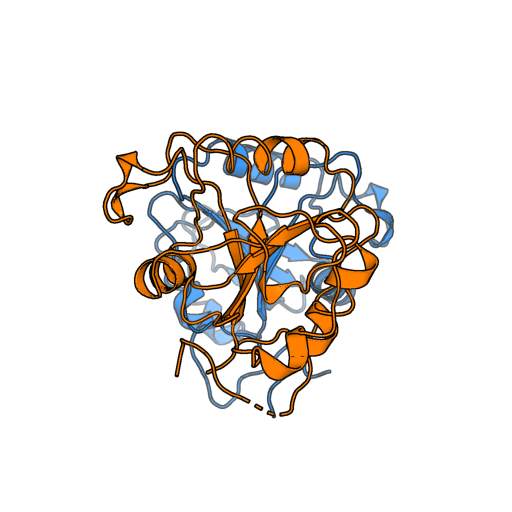65.770 45.618 1.00 23.80 245 TRP B O 1
ATOM 2164 N N . VAL B 1 107 ? 11.805 -65.012 43.942 1.00 14.93 246 VAL B N 1
ATOM 2165 C CA . VAL B 1 107 ? 10.986 -63.786 43.786 1.00 14.22 246 VAL B CA 1
ATOM 2166 C C . VAL B 1 107 ? 9.781 -63.941 42.860 1.00 12.77 246 VAL B C 1
ATOM 2167 O O . VAL B 1 107 ? 8.784 -63.269 43.067 1.00 10.66 246 VAL B O 1
ATOM 2171 N N . ILE B 1 108 ? 9.909 -64.792 41.843 1.00 10.83 247 ILE B N 1
ATOM 2172 C CA . ILE B 1 108 ? 8.807 -65.084 40.888 1.00 10.37 247 ILE B CA 1
ATOM 2173 C C . ILE B 1 108 ? 8.599 -66.606 40.770 1.00 10.73 247 ILE B C 1
ATOM 2174 O O . ILE B 1 108 ? 9.563 -67.356 40.573 1.00 11.89 247 ILE B O 1
ATOM 2179 N N . VAL B 1 109 ? 7.364 -67.073 40.948 1.00 12.07 248 VAL B N 1
ATOM 2180 C CA . VAL B 1 109 ? 7.045 -68.467 40.754 1.00 11.94 248 VAL B CA 1
ATOM 2181 C C . VAL B 1 109 ? 5.857 -68.498 39.810 1.00 12.42 248 VAL B C 1
ATOM 2182 O O . VAL B 1 109 ? 4.691 -68.149 40.179 1.00 11.69 248 VAL B O 1
ATOM 2186 N N . ARG B 1 110 ? 6.171 -68.817 38.572 1.00 14.02 249 ARG B N 1
ATOM 2187 C CA . ARG B 1 110 ? 5.188 -69.018 37.538 1.00 17.75 249 ARG B CA 1
ATOM 2188 C C . ARG B 1 110 ? 5.882 -69.634 36.326 1.00 18.35 249 ARG B C 1
ATOM 2189 O O . ARG B 1 110 ? 7.063 -69.439 36.098 1.00 18.92 249 ARG B O 1
ATOM 2197 N N . ASP B 1 111 ? 5.108 -70.342 35.536 1.00 21.79 250 ASP B N 1
ATOM 2198 C CA . ASP B 1 111 ? 5.565 -70.855 34.256 1.00 22.86 250 ASP B CA 1
ATOM 2199 C C . ASP B 1 111 ? 5.382 -69.833 33.147 1.00 22.82 250 ASP B C 1
ATOM 2200 O O . ASP B 1 111 ? 4.370 -69.170 33.062 1.00 21.02 250 ASP B O 1
ATOM 2205 N N . ILE B 1 112 ? 6.403 -69.708 32.319 1.00 25.14 251 ILE B N 1
ATOM 2206 C CA . ILE B 1 112 ? 6.310 -69.034 31.037 1.00 26.45 251 ILE B CA 1
ATOM 2207 C C . ILE B 1 112 ? 6.475 -70.131 30.007 1.00 29.00 251 ILE B C 1
ATOM 2208 O O . ILE B 1 112 ? 7.418 -70.925 30.096 1.00 32.99 251 ILE B O 1
ATOM 2213 N N . ASN B 1 113 ? 5.613 -70.160 29.007 1.00 35.17 252 ASN B N 1
ATOM 2214 C CA . ASN B 1 113 ? 5.733 -71.189 27.970 1.00 38.23 252 ASN B CA 1
ATOM 2215 C C . ASN B 1 113 ? 6.965 -71.035 27.040 1.00 34.86 252 ASN B C 1
ATOM 2216 O O . ASN B 1 113 ? 7.241 -69.954 26.579 1.00 26.60 252 ASN B O 1
ATOM 2221 N N . ASN B 1 114 ? 7.676 -72.131 26.760 1.00 36.67 253 ASN B N 1
ATOM 2222 C CA . ASN B 1 114 ? 8.837 -72.103 25.830 1.00 40.07 253 ASN B CA 1
ATOM 2223 C C . ASN B 1 114 ? 8.563 -71.315 24.582 1.00 35.43 253 ASN B C 1
ATOM 2224 O O . ASN B 1 114 ? 9.467 -70.707 24.034 1.00 35.98 253 ASN B O 1
ATOM 2229 N N . ARG B 1 115 ? 7.322 -71.372 24.104 1.00 37.21 254 ARG B N 1
ATOM 2230 C CA . ARG B 1 115 ? 6.879 -70.592 22.948 1.00 34.63 254 ARG B CA 1
ATOM 2231 C C . ARG B 1 115 ? 7.301 -69.118 23.014 1.00 33.66 254 ARG B C 1
ATOM 2232 O O . ARG B 1 115 ? 7.852 -68.574 22.059 1.00 31.20 254 ARG B O 1
ATOM 2235 N N . SER B 1 116 ? 7.024 -68.476 24.144 1.00 31.50 255 SER B N 1
ATOM 2236 C CA . SER B 1 116 ? 7.291 -67.056 24.311 1.00 30.81 255 SER B CA 1
ATOM 2237 C C . SER B 1 116 ? 8.796 -66.756 24.472 1.00 31.28 255 SER B C 1
ATOM 2238 O O . SER B 1 116 ? 9.253 -65.647 24.218 1.00 33.72 255 SER B O 1
ATOM 2241 N N . LEU B 1 117 ? 9.566 -67.763 24.871 1.00 27.32 256 LEU B N 1
ATOM 2242 C CA . LEU B 1 117 ? 10.968 -67.569 25.200 1.00 25.29 256 LEU B CA 1
ATOM 2243 C C . LEU B 1 117 ? 11.898 -67.793 24.036 1.00 26.59 256 LEU B C 1
ATOM 2244 O O . LEU B 1 117 ? 13.050 -67.381 24.114 1.00 24.55 256 LEU B O 1
ATOM 2249 N N . LYS B 1 118 ? 11.411 -68.450 22.971 1.00 26.95 257 LYS B N 1
ATOM 2250 C CA . LYS B 1 118 ? 12.260 -68.846 21.818 1.00 31.87 257 LYS B CA 1
ATOM 2251 C C . LYS B 1 118 ? 12.938 -67.662 21.126 1.00 25.98 257 LYS B C 1
ATOM 2252 O O . LYS B 1 118 ? 14.050 -67.802 20.586 1.00 29.59 257 LYS B O 1
ATOM 2257 N N . ARG B 1 119 ? 12.295 -66.501 21.165 1.00 27.02 258 ARG B N 1
ATOM 2258 C CA . ARG B 1 119 ? 12.814 -65.285 20.501 1.00 27.69 258 ARG B CA 1
ATOM 2259 C C . ARG B 1 119 ? 13.907 -64.522 21.194 1.00 25.79 258 ARG B C 1
ATOM 2260 O O . ARG B 1 119 ? 14.508 -63.637 20.587 1.00 29.27 258 ARG B O 1
ATOM 2268 N N . PHE B 1 120 ? 14.166 -64.807 22.469 1.00 23.21 259 PHE B N 1
ATOM 2269 C CA . PHE B 1 120 ? 15.324 -64.216 23.113 1.00 20.38 259 PHE B CA 1
ATOM 2270 C C . PHE B 1 120 ? 16.569 -64.999 22.742 1.00 19.48 259 PHE B C 1
ATOM 2271 O O . PHE B 1 120 ? 16.786 -66.098 23.267 1.00 17.95 259 PHE B O 1
ATOM 2279 N N . LEU B 1 121 ? 17.404 -64.427 21.870 1.00 20.02 260 LEU B N 1
ATOM 2280 C CA . LEU B 1 121 ? 18.626 -65.069 21.393 1.00 20.02 260 LEU B CA 1
ATOM 2281 C C . LEU B 1 121 ? 19.878 -64.563 22.136 1.00 21.19 260 LEU B C 1
ATOM 2282 O O . LEU B 1 121 ? 19.991 -63.362 22.470 1.00 21.66 260 LEU B O 1
ATOM 2287 N N . ILE B 1 122 ? 20.813 -65.472 22.404 1.00 18.40 261 ILE B N 1
ATOM 2288 C CA . ILE B 1 122 ? 21.922 -65.224 23.326 1.00 19.96 261 ILE B CA 1
ATOM 2289 C C . ILE B 1 122 ? 23.279 -65.176 22.576 1.00 27.05 261 ILE B C 1
ATOM 2290 O O . ILE B 1 122 ? 23.853 -66.222 22.242 1.00 30.00 261 ILE B O 1
ATOM 2295 N N . PRO B 1 123 ? 23.802 -63.953 22.317 1.00 30.35 262 PRO B N 1
ATOM 2296 C CA . PRO B 1 123 ? 24.996 -63.779 21.490 1.00 30.03 262 PRO B CA 1
ATOM 2297 C C . PRO B 1 123 ? 26.171 -64.643 21.902 1.00 31.96 262 PRO B C 1
ATOM 2298 O O . PRO B 1 123 ? 26.843 -65.190 21.041 1.00 35.85 262 PRO B O 1
ATOM 2302 N N . SER B 1 124 ? 26.403 -64.792 23.203 1.00 30.68 263 SER B N 1
ATOM 2303 C CA . SER B 1 124 ? 27.548 -65.542 23.704 1.00 31.88 263 SER B CA 1
ATOM 2304 C C . SER B 1 124 ? 27.334 -67.056 23.668 1.00 34.60 263 SER B C 1
ATOM 2305 O O . SER B 1 124 ? 28.234 -67.822 24.046 1.00 38.70 263 SER B O 1
ATOM 2308 N N . ASN B 1 125 ? 26.135 -67.478 23.284 1.00 32.13 264 ASN B N 1
ATOM 2309 C CA . ASN B 1 125 ? 25.831 -68.873 23.013 1.00 31.00 264 ASN B CA 1
ATOM 2310 C C . ASN B 1 125 ? 25.380 -68.974 21.587 1.00 33.43 264 ASN B C 1
ATOM 2311 O O . ASN B 1 125 ? 24.277 -69.458 21.286 1.00 27.65 264 ASN B O 1
ATOM 2316 N N . GLU B 1 126 ? 26.227 -68.442 20.704 1.00 36.59 265 GLU B N 1
ATOM 2317 C CA . GLU B 1 126 ? 26.123 -68.701 19.288 1.00 38.67 265 GLU B CA 1
ATOM 2318 C C . GLU B 1 126 ? 24.797 -68.198 18.760 1.00 33.16 265 GLU B C 1
ATOM 2319 O O . GLU B 1 126 ? 24.297 -68.686 17.765 1.00 30.17 265 GLU B O 1
ATOM 2325 N N . MET B 1 127 ? 24.246 -67.201 19.454 1.00 30.42 266 MET B N 1
ATOM 2326 C CA A MET B 1 127 ? 22.962 -66.608 19.115 0.50 27.89 266 MET B CA 1
ATOM 2327 C CA B MET B 1 127 ? 22.967 -66.611 19.106 0.50 27.54 266 MET B CA 1
ATOM 2328 C C . MET B 1 127 ? 21.836 -67.632 19.156 1.00 24.78 266 MET B C 1
ATOM 2329 O O . MET B 1 127 ? 20.784 -67.456 18.539 1.00 21.92 266 MET B O 1
ATOM 2338 N N . LYS B 1 128 ? 22.019 -68.689 19.936 1.00 24.20 267 LYS B N 1
ATOM 2339 C CA . LYS B 1 128 ? 20.913 -69.660 20.112 1.00 22.37 267 LYS B CA 1
ATOM 2340 C C . LYS B 1 128 ? 19.820 -69.047 21.024 1.00 20.85 267 LYS B C 1
ATOM 2341 O O . LYS B 1 128 ? 20.106 -68.152 21.809 1.00 20.85 267 LYS B O 1
ATOM 2347 N N . PRO B 1 129 ? 18.578 -69.529 20.932 1.00 18.33 268 PRO B N 1
ATOM 2348 C CA . PRO B 1 129 ? 17.520 -69.165 21.895 1.00 19.04 268 PRO B CA 1
ATOM 2349 C C . PRO B 1 129 ? 17.916 -69.487 23.341 1.00 18.66 268 PRO B C 1
ATOM 2350 O O . PRO B 1 129 ? 18.815 -70.357 23.606 1.00 21.14 268 PRO B O 1
ATOM 2354 N N . ILE B 1 130 ? 17.265 -68.798 24.262 1.00 15.50 269 ILE B N 1
ATOM 2355 C CA . ILE B 1 130 ? 17.538 -68.982 25.685 1.00 13.64 269 ILE B CA 1
ATOM 2356 C C . ILE B 1 130 ? 17.221 -70.402 26.168 1.00 13.63 269 ILE B C 1
ATOM 2357 O O . ILE B 1 130 ? 17.879 -70.945 27.076 1.00 11.77 269 ILE B O 1
ATOM 2362 N N . THR B 1 131 ? 16.220 -70.983 25.518 1.00 14.64 270 THR B N 1
ATOM 2363 C CA . THR B 1 131 ? 15.764 -72.330 25.795 1.00 15.47 270 THR B CA 1
ATOM 2364 C C . THR B 1 131 ? 16.856 -73.357 25.532 1.00 15.00 270 THR B C 1
ATOM 2365 O O . THR B 1 131 ? 16.778 -74.446 26.048 1.00 15.83 270 THR B O 1
ATOM 2369 N N . HIS B 1 132 ? 17.882 -73.000 24.745 1.00 13.84 271 HIS B N 1
ATOM 2370 C CA . HIS B 1 132 ? 19.032 -73.878 24.522 1.00 14.14 271 HIS B CA 1
ATOM 2371 C C . HIS B 1 132 ? 20.144 -73.759 25.567 1.00 15.83 271 HIS B C 1
ATOM 2372 O O . HIS B 1 132 ? 21.174 -74.464 25.475 1.00 14.63 271 HIS B O 1
ATOM 2379 N N . SER B 1 133 ? 19.959 -72.904 26.570 1.00 14.60 272 SER B N 1
ATOM 2380 C CA . SER B 1 133 ? 21.042 -72.659 27.504 1.00 14.43 272 SER B CA 1
ATOM 2381 C C . SER B 1 133 ? 21.393 -73.882 28.316 1.00 13.69 272 SER B C 1
ATOM 2382 O O . SER B 1 133 ? 20.543 -74.722 28.681 1.00 14.26 272 SER B O 1
ATOM 2385 N N . ARG B 1 134 ? 22.684 -73.981 28.580 1.00 12.05 273 ARG B N 1
ATOM 2386 C CA . ARG B 1 134 ? 23.221 -74.870 29.550 1.00 12.67 273 ARG B CA 1
ATOM 2387 C C . ARG B 1 134 ? 23.203 -74.269 30.939 1.00 11.55 273 ARG B C 1
ATOM 2388 O O . ARG B 1 134 ? 23.084 -73.048 31.124 1.00 9.60 273 ARG B O 1
ATOM 2390 N N . ASP B 1 135 ? 23.394 -75.137 31.912 1.00 11.85 274 ASP B N 1
ATOM 2391 C CA . ASP B 1 135 ? 23.566 -74.734 33.297 1.00 12.77 274 ASP B CA 1
ATOM 2392 C C . ASP B 1 135 ? 24.600 -73.661 33.531 1.00 12.29 274 ASP B C 1
ATOM 2393 O O . ASP B 1 135 ? 25.760 -73.757 33.088 1.00 13.59 274 ASP B O 1
ATOM 2398 N N . THR B 1 136 ? 24.124 -72.581 34.142 1.00 12.04 275 THR B N 1
ATOM 2399 C CA . THR B 1 136 ? 24.870 -71.351 34.474 1.00 12.07 275 THR B CA 1
ATOM 2400 C C . THR B 1 136 ? 25.310 -70.491 33.257 1.00 12.23 275 THR B C 1
ATOM 2401 O O . THR B 1 136 ? 26.125 -69.592 33.392 1.00 10.18 275 THR B O 1
ATOM 2405 N N . GLN B 1 137 ? 24.686 -70.706 32.093 1.00 12.05 276 GLN B N 1
ATOM 2406 C CA . GLN B 1 137 ? 24.781 -69.751 30.951 1.00 12.73 276 GLN B CA 1
ATOM 2407 C C . GLN B 1 137 ? 24.479 -68.324 31.375 1.00 11.78 276 GLN B C 1
ATOM 2408 O O . GLN B 1 137 ? 23.395 -68.071 31.912 1.00 12.26 276 GLN B O 1
ATOM 2414 N N . GLU B 1 138 ? 25.421 -67.395 31.152 1.00 11.74 277 GLU B N 1
ATOM 2415 C CA . GLU B 1 138 ? 25.160 -65.966 31.462 1.00 11.70 277 GLU B CA 1
ATOM 2416 C C . GLU B 1 138 ? 24.305 -65.337 30.370 1.00 11.62 277 GLU B C 1
ATOM 2417 O O . GLU B 1 138 ? 24.486 -65.634 29.183 1.00 9.52 277 GLU B O 1
ATOM 2423 N N . ILE B 1 139 ? 23.313 -64.545 30.818 1.00 12.11 278 ILE B N 1
ATOM 2424 C CA . ILE B 1 139 ? 22.383 -63.835 29.990 1.00 11.38 278 ILE B CA 1
ATOM 2425 C C . ILE B 1 139 ? 22.643 -62.305 30.129 1.00 12.07 278 ILE B C 1
ATOM 2426 O O . ILE B 1 139 ? 22.674 -61.774 31.287 1.00 11.72 278 ILE B O 1
ATOM 2431 N N . PRO B 1 140 ? 22.823 -61.581 28.983 1.00 13.37 279 PRO B N 1
ATOM 2432 C CA . PRO B 1 140 ? 23.084 -60.134 29.057 1.00 13.66 279 PRO B CA 1
ATOM 2433 C C . PRO B 1 140 ? 22.038 -59.336 29.804 1.00 12.97 279 PRO B C 1
ATOM 2434 O O . PRO B 1 140 ? 20.818 -59.642 29.731 1.00 12.25 279 PRO B O 1
ATOM 2438 N N . TYR B 1 141 ? 22.504 -58.316 30.537 1.00 12.55 280 TYR B N 1
ATOM 2439 C CA . TYR B 1 141 ? 21.594 -57.487 31.347 1.00 12.91 280 TYR B CA 1
ATOM 2440 C C . TYR B 1 141 ? 20.265 -57.149 30.643 1.00 13.18 280 TYR B C 1
ATOM 2441 O O . TYR B 1 141 ? 19.189 -57.412 31.194 1.00 12.50 280 TYR B O 1
ATOM 2450 N N . SER B 1 142 ? 20.329 -56.591 29.424 1.00 14.28 281 SER B N 1
ATOM 2451 C CA . SER B 1 142 ? 19.142 -56.072 28.791 1.00 13.24 281 SER B CA 1
ATOM 2452 C C . SER B 1 142 ? 18.151 -57.168 28.493 1.00 13.21 281 SER B C 1
ATOM 2453 O O . SER B 1 142 ? 16.934 -56.949 28.642 1.00 11.47 281 SER B O 1
ATOM 2456 N N . ILE B 1 143 ? 18.667 -58.334 28.112 1.00 12.93 282 ILE B N 1
ATOM 2457 C CA . ILE B 1 143 ? 17.825 -59.506 27.802 1.00 12.38 282 ILE B CA 1
ATOM 2458 C C . ILE B 1 143 ? 17.140 -60.004 29.068 1.00 10.76 282 ILE B C 1
ATOM 2459 O O . ILE B 1 143 ? 15.909 -60.170 29.085 1.00 9.99 282 ILE B O 1
ATOM 2464 N N . GLY B 1 144 ? 17.929 -60.161 30.137 1.00 11.12 283 GLY B N 1
ATOM 2465 C CA . GLY B 1 144 ? 17.373 -60.598 31.418 1.00 11.20 283 GLY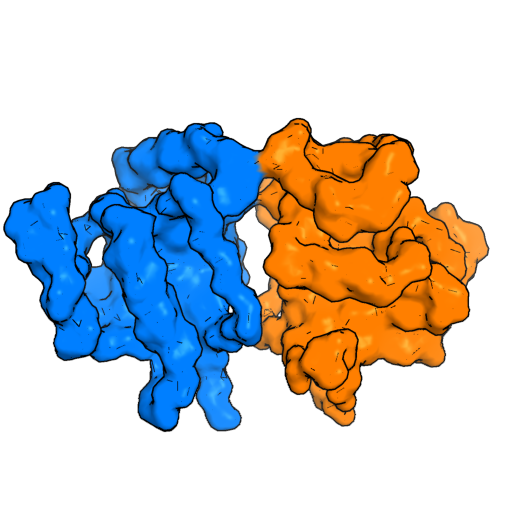 B CA 1
ATOM 2466 C C . GLY B 1 144 ? 16.271 -59.712 31.903 1.00 10.20 283 GLY B C 1
ATOM 2467 O O . GLY B 1 144 ? 15.174 -60.203 32.375 1.00 10.14 283 GLY B O 1
ATOM 2468 N N . ILE B 1 145 ? 16.479 -58.399 31.721 1.00 10.30 284 ILE B N 1
ATOM 2469 C CA . ILE B 1 145 ? 15.472 -57.435 32.148 1.00 9.35 284 ILE B CA 1
ATOM 2470 C C . ILE B 1 145 ? 14.183 -57.662 31.399 1.00 9.91 284 ILE B C 1
ATOM 2471 O O . ILE B 1 145 ? 13.152 -57.693 32.011 1.00 9.34 284 ILE B O 1
ATOM 2476 N N . SER B 1 146 ? 14.263 -57.745 30.067 1.00 10.75 285 SER B N 1
ATOM 2477 C CA A SER B 1 146 ? 13.070 -58.009 29.242 0.60 10.49 285 SER B CA 1
ATOM 2478 C CA B SER B 1 146 ? 13.089 -58.010 29.231 0.40 10.01 285 SER B CA 1
ATOM 2479 C C . SER B 1 146 ? 12.388 -59.335 29.614 1.00 10.46 285 SER B C 1
ATOM 2480 O O . SER B 1 146 ? 11.141 -59.432 29.588 1.00 7.90 285 SER B O 1
ATOM 2485 N N . ILE B 1 147 ? 13.159 -60.354 29.984 1.00 9.38 286 ILE B N 1
ATOM 2486 C CA . ILE B 1 147 ? 12.520 -61.617 30.417 1.00 9.87 286 ILE B CA 1
ATOM 2487 C C . ILE B 1 147 ? 11.794 -61.453 31.765 1.00 10.93 286 ILE B C 1
ATOM 2488 O O . ILE B 1 147 ? 10.683 -61.985 31.947 1.00 9.51 286 ILE B O 1
ATOM 2497 N N . ILE B 1 148 ? 12.385 -60.713 32.715 1.00 10.67 287 ILE B N 1
ATOM 2498 C CA . ILE B 1 148 ? 11.680 -60.476 33.992 1.00 10.94 287 ILE B CA 1
ATOM 2499 C C . ILE B 1 148 ? 10.326 -59.815 33.731 1.00 10.50 287 ILE B C 1
ATOM 2500 O O . ILE B 1 148 ? 9.353 -60.149 34.366 1.00 13.00 287 ILE B O 1
ATOM 2505 N N . ASN B 1 149 ? 10.301 -58.873 32.782 1.00 10.51 288 ASN B N 1
ATOM 2506 C CA . ASN B 1 149 ? 9.110 -58.099 32.439 1.00 10.01 288 ASN B CA 1
ATOM 2507 C C . ASN B 1 149 ? 8.059 -58.998 31.850 1.00 11.46 288 ASN B C 1
ATOM 2508 O O . ASN B 1 149 ? 6.879 -58.844 32.186 1.00 8.15 288 ASN B O 1
ATOM 2513 N N . LEU B 1 150 ? 8.487 -59.994 31.062 1.00 10.66 289 LEU B N 1
ATOM 2514 C CA . LEU B 1 150 ? 7.551 -61.051 30.653 1.00 13.90 289 LEU B CA 1
ATOM 2515 C C . LEU B 1 150 ? 7.050 -61.825 31.864 1.00 15.10 289 LEU B C 1
ATOM 2516 O O . LEU B 1 150 ? 5.838 -62.014 32.036 1.00 16.82 289 LEU B O 1
ATOM 2521 N N . PHE B 1 151 ? 7.956 -62.256 32.735 1.00 15.01 290 PHE B N 1
ATOM 2522 C CA . PHE B 1 151 ? 7.491 -62.987 33.946 1.00 16.39 290 PHE B CA 1
ATOM 2523 C C . PHE B 1 151 ? 6.473 -62.168 34.790 1.00 18.03 290 PHE B C 1
ATOM 2524 O O . PHE B 1 151 ? 5.581 -62.751 35.421 1.00 19.28 290 PHE B O 1
ATOM 2532 N N . LYS B 1 152 ? 6.621 -60.836 34.824 1.00 17.71 291 LYS B N 1
ATOM 2533 C CA . LYS B 1 152 ? 5.686 -59.937 35.565 1.00 18.77 291 LYS B CA 1
ATOM 2534 C C . LYS B 1 152 ? 4.331 -59.707 34.906 1.00 22.32 291 LYS B C 1
ATOM 2535 O O . LYS B 1 152 ? 3.448 -59.127 35.519 1.00 21.20 291 LYS B O 1
ATOM 2541 N N . THR B 1 153 ? 4.147 -60.117 33.656 1.00 25.99 292 THR B N 1
ATOM 2542 C CA . THR B 1 153 ? 2.878 -59.846 32.983 1.00 28.07 292 THR B CA 1
ATOM 2543 C C . THR B 1 153 ? 1.717 -60.639 33.587 1.00 34.68 292 THR B C 1
ATOM 2544 O O . THR B 1 153 ? 1.800 -61.851 33.690 1.00 34.87 292 THR B O 1
ATOM 2548 N N . GLN B 1 154 ? 0.637 -59.949 33.967 1.00 42.35 293 GLN B N 1
ATOM 2549 C CA . GLN B 1 154 ? -0.548 -60.596 34.563 1.00 47.60 293 GLN B CA 1
ATOM 2550 C C . GLN B 1 154 ? -1.526 -60.988 33.467 1.00 52.53 293 GLN B C 1
ATOM 2551 O O . GLN B 1 154 ? -2.413 -60.216 33.136 1.00 54.22 293 GLN B O 1
ATOM 2553 N N . ASP B 1 155 ? -1.335 -62.190 32.912 1.00 59.08 294 ASP B N 1
ATOM 2554 C CA . ASP B 1 155 ? -2.183 -62.776 31.848 1.00 60.95 294 ASP B CA 1
ATOM 2555 C C . ASP B 1 155 ? -3.294 -63.679 32.421 1.00 60.52 294 ASP B C 1
ATOM 2556 O O . ASP B 1 155 ? -3.353 -63.903 33.626 1.00 58.05 294 ASP B O 1
ATOM 2561 N N . SER B 1 156 ? -4.154 -64.209 31.552 1.00 52.92 295 SER B N 1
ATOM 2562 N N . ILE B 1 158 ? -2.528 -68.101 34.177 1.00 36.50 297 ILE B N 1
ATOM 2563 C CA . ILE B 1 158 ? -1.363 -68.051 35.062 1.00 31.97 297 ILE B CA 1
ATOM 2564 C C . ILE B 1 158 ? -1.206 -69.390 35.795 1.00 31.60 297 ILE B C 1
ATOM 2565 O O . ILE B 1 158 ? -2.017 -69.738 36.653 1.00 42.20 297 ILE B O 1
ATOM 2567 N N . PHE B 1 159 ? -0.166 -70.143 35.461 1.00 29.23 298 PHE B N 1
ATOM 2568 C CA . PHE B 1 159 ? 0.153 -71.407 36.145 1.00 28.61 298 PHE B CA 1
ATOM 2569 C C . PHE B 1 159 ? 1.535 -71.360 36.764 1.00 25.49 298 PHE B C 1
ATOM 2570 O O . PHE B 1 159 ? 2.416 -70.661 36.275 1.00 21.64 298 PHE B O 1
ATOM 2578 N N . SER B 1 160 ? 1.722 -72.131 37.829 1.00 22.44 299 SER B N 1
ATOM 2579 C CA . SER B 1 160 ? 3.003 -72.230 38.499 1.00 21.71 299 SER B CA 1
ATOM 2580 C C . SER B 1 160 ? 3.134 -73.578 39.117 1.00 22.35 299 SER B C 1
ATOM 2581 O O . SER B 1 160 ? 2.123 -74.292 39.283 1.00 20.69 299 SER B O 1
ATOM 2584 N N . PHE B 1 161 ? 4.333 -73.913 39.560 1.00 18.32 300 PHE B N 1
ATOM 2585 C CA . PHE B 1 161 ? 4.497 -75.219 40.204 1.00 20.16 300 PHE B CA 1
ATOM 2586 C C . PHE B 1 161 ? 3.844 -75.314 41.585 1.00 21.73 300 PHE B C 1
ATOM 2587 O O . PHE B 1 161 ? 3.862 -76.380 42.172 1.00 25.64 300 PHE B O 1
ATOM 2595 N N . LEU B 1 162 ? 3.292 -74.203 42.083 1.00 21.64 301 LEU B N 1
ATOM 2596 C CA . LEU B 1 162 ? 2.569 -74.156 43.356 1.00 23.71 301 LEU B CA 1
ATOM 2597 C C . LEU B 1 162 ? 1.075 -74.435 43.236 1.00 25.25 301 LEU B C 1
ATOM 2598 O O . LEU B 1 162 ? 0.391 -74.477 44.247 1.00 29.61 301 LEU B O 1
ATOM 2603 N N . ASP B 1 163 ? 0.549 -74.577 42.022 1.00 33.17 302 ASP B N 1
ATOM 2604 C CA . ASP B 1 163 ? -0.859 -74.980 41.858 1.00 37.78 302 ASP B CA 1
ATOM 2605 C C . ASP B 1 163 ? -0.989 -76.490 42.119 1.00 40.07 302 ASP B C 1
ATOM 2606 O O . ASP B 1 163 ? -0.184 -77.292 41.629 1.00 42.78 302 ASP B O 1
#